Protein AF-A0A9E1IHR2-F1 (afdb_monomer_lite)

Structure (mmCIF, N/CA/C/O backbone):
data_AF-A0A9E1IHR2-F1
#
_entry.id   AF-A0A9E1IHR2-F1
#
loop_
_atom_site.group_PDB
_atom_site.id
_atom_site.type_symbol
_atom_site.label_atom_id
_atom_site.label_alt_id
_atom_site.label_comp_id
_atom_site.label_asym_id
_atom_site.label_entity_id
_atom_site.label_seq_id
_atom_site.pdbx_PDB_ins_code
_atom_site.Cartn_x
_atom_site.Cartn_y
_atom_site.Cartn_z
_atom_site.occupancy
_atom_site.B_iso_or_equiv
_atom_site.auth_seq_id
_atom_site.auth_comp_id
_atom_site.auth_asym_id
_atom_site.auth_atom_id
_atom_site.pdbx_PDB_model_num
ATOM 1 N N . MET A 1 1 ? 10.897 -5.821 -30.096 1.00 56.62 1 MET A N 1
ATOM 2 C CA . MET A 1 1 ? 10.760 -6.405 -28.738 1.00 56.62 1 MET A CA 1
ATOM 3 C C . MET A 1 1 ? 10.524 -5.242 -27.786 1.00 56.62 1 MET A C 1
ATOM 5 O O . MET A 1 1 ? 11.128 -4.207 -28.016 1.00 56.62 1 MET A O 1
ATOM 9 N N . ARG A 1 2 ? 9.630 -5.348 -26.795 1.00 75.25 2 ARG A N 1
ATOM 10 C CA . ARG A 1 2 ? 9.374 -4.238 -25.854 1.00 75.25 2 ARG A CA 1
ATOM 11 C C . ARG A 1 2 ? 10.631 -4.003 -25.014 1.00 75.25 2 ARG A C 1
ATOM 13 O O . ARG A 1 2 ? 10.973 -4.859 -24.197 1.00 75.25 2 ARG A O 1
ATOM 20 N N . ASP A 1 3 ? 11.324 -2.899 -25.262 1.00 86.69 3 ASP A N 1
ATOM 21 C CA . ASP A 1 3 ? 12.678 -2.713 -24.743 1.00 86.69 3 ASP A CA 1
ATOM 22 C C . ASP A 1 3 ? 12.684 -2.110 -23.333 1.00 86.69 3 ASP A C 1
ATOM 24 O O . ASP A 1 3 ? 13.428 -2.568 -22.473 1.00 86.69 3 ASP A O 1
ATOM 28 N N . LEU A 1 4 ? 11.788 -1.168 -23.026 1.00 92.88 4 LEU A N 1
ATOM 29 C CA . LEU A 1 4 ? 11.754 -0.544 -21.704 1.00 92.88 4 LEU A CA 1
ATOM 30 C C . LEU A 1 4 ? 11.190 -1.488 -20.631 1.00 92.88 4 LEU A C 1
ATOM 32 O O . LEU A 1 4 ? 10.058 -1.966 -20.725 1.00 92.88 4 LEU A O 1
ATOM 36 N N . GLN A 1 5 ? 11.968 -1.729 -19.581 1.00 93.25 5 GLN A N 1
ATOM 37 C CA . GLN A 1 5 ? 11.613 -2.510 -18.397 1.00 93.25 5 GLN A CA 1
ATOM 38 C C . GLN A 1 5 ? 11.637 -1.619 -17.153 1.00 93.25 5 GLN A C 1
ATOM 40 O O . GLN A 1 5 ? 12.309 -0.590 -17.136 1.00 93.25 5 GLN A O 1
ATOM 45 N N . ALA A 1 6 ? 10.953 -2.038 -16.089 1.00 93.88 6 ALA A N 1
ATOM 46 C CA . ALA A 1 6 ? 11.074 -1.384 -14.789 1.00 93.88 6 ALA A CA 1
ATOM 47 C C . ALA A 1 6 ? 11.212 -2.393 -13.648 1.00 93.88 6 ALA A C 1
ATOM 49 O O . ALA A 1 6 ? 10.526 -3.419 -13.609 1.00 93.88 6 ALA A O 1
ATOM 50 N N . THR A 1 7 ? 12.088 -2.078 -12.699 1.00 93.75 7 THR A N 1
ATOM 51 C CA . THR A 1 7 ? 12.403 -2.909 -11.534 1.00 93.75 7 THR A CA 1
ATOM 52 C C . THR A 1 7 ? 12.185 -2.115 -10.257 1.00 93.75 7 THR A C 1
ATOM 54 O O . THR A 1 7 ? 12.674 -0.994 -10.139 1.00 93.75 7 THR A O 1
ATOM 57 N N . TRP A 1 8 ? 11.482 -2.705 -9.290 1.00 94.69 8 TRP A N 1
ATOM 58 C CA . TRP A 1 8 ? 11.302 -2.100 -7.971 1.00 94.69 8 TRP A CA 1
ATOM 59 C C . TRP A 1 8 ? 12.558 -2.245 -7.125 1.00 94.69 8 TRP A C 1
ATOM 61 O O . TRP A 1 8 ? 13.159 -3.326 -7.069 1.00 94.69 8 TRP A O 1
ATOM 71 N N . THR A 1 9 ? 12.931 -1.174 -6.434 1.00 89.31 9 THR A N 1
ATOM 72 C CA . THR A 1 9 ? 14.117 -1.137 -5.587 1.00 89.31 9 THR A CA 1
ATOM 73 C C . THR A 1 9 ? 13.740 -0.906 -4.112 1.00 89.31 9 THR A C 1
ATOM 75 O O . THR A 1 9 ? 12.743 -0.243 -3.823 1.00 89.31 9 THR A O 1
ATOM 78 N N . PRO A 1 10 ? 14.496 -1.467 -3.143 1.00 82.81 10 PRO A N 1
ATOM 79 C CA . PRO A 1 10 ? 14.164 -1.359 -1.715 1.00 82.81 10 PRO A CA 1
ATOM 80 C C . PRO A 1 10 ? 14.120 0.073 -1.165 1.00 82.81 10 PRO A C 1
ATOM 82 O O . PRO A 1 10 ? 13.465 0.308 -0.156 1.00 82.81 10 PRO A O 1
ATOM 85 N N . ASP A 1 11 ? 14.793 1.015 -1.827 1.00 84.19 11 ASP A N 1
ATOM 86 C CA . ASP A 1 11 ? 14.801 2.452 -1.532 1.00 84.19 11 ASP A CA 1
ATOM 87 C C . ASP A 1 11 ? 13.512 3.177 -1.959 1.00 84.19 11 ASP A C 1
ATOM 89 O O . ASP A 1 11 ? 13.448 4.397 -1.877 1.00 84.19 11 ASP A O 1
ATOM 93 N N . GLY A 1 12 ? 12.473 2.455 -2.392 1.00 89.12 12 GLY A N 1
ATOM 94 C CA . GLY A 1 12 ? 11.183 3.061 -2.728 1.00 89.12 12 GLY A CA 1
ATOM 95 C C . GLY A 1 12 ? 11.132 3.669 -4.129 1.00 89.12 12 GLY A C 1
ATOM 96 O O . GLY A 1 12 ? 10.318 4.554 -4.378 1.00 89.12 12 GLY A O 1
ATOM 97 N N . ARG A 1 13 ? 12.000 3.218 -5.040 1.00 92.06 13 ARG A N 1
ATOM 98 C CA . ARG A 1 13 ? 12.134 3.768 -6.393 1.00 92.06 13 ARG A CA 1
ATOM 99 C C . ARG A 1 13 ? 11.845 2.708 -7.451 1.00 92.06 13 ARG A C 1
ATOM 101 O O . ARG A 1 13 ? 11.961 1.500 -7.225 1.00 92.06 13 ARG A O 1
ATOM 108 N N . LEU A 1 14 ? 11.480 3.173 -8.638 1.00 93.06 14 LEU A N 1
ATOM 109 C CA . LEU A 1 14 ? 11.439 2.358 -9.843 1.00 93.06 14 LEU A CA 1
ATOM 110 C C . LEU A 1 14 ? 12.639 2.690 -10.712 1.00 93.06 14 LEU A C 1
ATOM 112 O O . LEU A 1 14 ? 12.808 3.819 -11.167 1.00 93.06 14 LEU A O 1
ATOM 116 N N . PHE A 1 15 ? 13.454 1.673 -10.964 1.00 92.62 15 PHE A N 1
ATOM 117 C CA . PHE A 1 15 ? 14.548 1.767 -11.910 1.00 92.62 15 PHE A CA 1
ATOM 118 C C . PHE A 1 15 ? 14.042 1.357 -13.291 1.00 92.62 15 PHE A C 1
ATOM 120 O O . PHE A 1 15 ? 13.742 0.180 -13.509 1.00 92.62 15 PHE A O 1
ATOM 127 N N . PHE A 1 16 ? 13.928 2.315 -14.208 1.00 92.44 16 PHE A N 1
ATOM 128 C CA . PHE A 1 16 ? 13.548 2.089 -15.604 1.00 92.44 16 PHE A CA 1
ATOM 129 C C . PHE A 1 16 ? 14.800 1.846 -16.441 1.00 92.44 16 PHE A C 1
ATOM 131 O O . PHE A 1 16 ? 15.726 2.652 -16.408 1.00 92.44 16 PHE A O 1
ATOM 138 N N . TRP A 1 17 ? 14.860 0.742 -17.180 1.00 91.25 17 TRP A N 1
ATOM 139 C CA . TRP A 1 17 ? 16.065 0.324 -17.898 1.00 91.25 17 TRP A CA 1
ATOM 140 C C . TRP A 1 17 ? 15.736 -0.426 -19.186 1.00 91.25 17 TRP A C 1
ATOM 142 O O . TRP A 1 17 ? 14.644 -0.961 -19.350 1.00 91.25 17 TRP A O 1
ATOM 152 N N . SER A 1 18 ? 16.712 -0.495 -20.089 1.00 89.12 18 SER A N 1
ATOM 153 C CA . SER A 1 18 ? 16.613 -1.235 -21.348 1.00 89.12 18 SER A CA 1
ATOM 154 C C . SER A 1 18 ? 17.604 -2.415 -21.358 1.00 89.12 18 SER A C 1
ATOM 156 O O . SER A 1 18 ? 18.790 -2.224 -21.050 1.00 89.12 18 SER A O 1
ATOM 158 N N . PRO A 1 19 ? 17.171 -3.645 -21.702 1.00 84.00 19 PRO A N 1
ATOM 159 C CA . PRO A 1 19 ? 18.063 -4.769 -21.945 1.00 84.00 19 PRO A CA 1
ATOM 160 C C . PRO A 1 19 ? 18.990 -4.552 -23.143 1.00 84.00 19 PRO A C 1
ATOM 162 O O . PRO A 1 19 ? 20.124 -5.041 -23.087 1.00 84.00 19 PRO A O 1
ATOM 165 N N . SER A 1 20 ? 18.547 -3.850 -24.195 1.00 83.69 20 SER A N 1
ATOM 166 C CA . SER A 1 20 ? 19.377 -3.532 -25.370 1.00 83.69 20 SER A CA 1
ATOM 167 C C . SER A 1 20 ? 20.485 -2.526 -25.034 1.00 83.69 20 SER A C 1
ATOM 169 O O . SER A 1 20 ? 21.587 -2.609 -25.571 1.00 83.69 20 SER A O 1
ATOM 171 N N . GLY A 1 21 ? 20.225 -1.644 -24.065 1.00 80.12 21 GLY A N 1
ATOM 172 C CA . GLY A 1 21 ? 21.113 -0.564 -23.645 1.00 80.12 21 GLY A CA 1
ATOM 173 C C . GLY A 1 21 ? 20.748 0.796 -24.243 1.00 80.12 21 GLY A C 1
ATOM 174 O O . GLY A 1 21 ? 21.249 1.803 -23.734 1.00 80.12 21 GLY A O 1
ATOM 175 N N . ASN A 1 22 ? 19.854 0.858 -25.241 1.00 86.12 22 ASN A N 1
ATOM 176 C CA . ASN A 1 22 ? 19.369 2.124 -25.793 1.00 86.12 22 ASN A CA 1
ATOM 177 C C . ASN A 1 22 ? 18.213 2.697 -24.960 1.00 86.12 22 ASN A C 1
ATOM 179 O O . ASN A 1 22 ? 17.044 2.649 -25.330 1.00 86.12 22 ASN A O 1
ATOM 183 N N . LEU A 1 23 ? 18.553 3.212 -23.777 1.00 87.25 23 LEU A N 1
ATOM 184 C CA . LEU A 1 23 ? 17.565 3.709 -22.821 1.00 87.25 23 LEU A CA 1
ATOM 185 C C . LEU A 1 23 ? 16.753 4.899 -23.348 1.00 87.25 23 LEU A C 1
ATOM 187 O O . LEU A 1 23 ? 15.567 4.962 -23.055 1.00 87.25 23 LEU A O 1
ATOM 191 N N . SER A 1 24 ? 17.381 5.833 -24.074 1.00 86.38 24 SER A N 1
ATOM 192 C CA . SER A 1 24 ? 16.698 7.049 -24.544 1.00 86.38 24 SER A CA 1
ATOM 193 C C . SER A 1 24 ? 15.580 6.691 -25.512 1.00 86.38 24 SER A C 1
ATOM 195 O O . SER A 1 24 ? 14.429 6.993 -25.235 1.00 86.38 24 SER A O 1
ATOM 197 N N . GLU A 1 25 ? 15.910 5.940 -26.566 1.00 88.44 25 GLU A N 1
ATOM 198 C CA . GLU A 1 25 ? 14.945 5.477 -27.569 1.00 88.44 25 GLU A CA 1
ATOM 199 C C . GLU A 1 25 ? 13.825 4.652 -26.918 1.00 88.44 25 GLU A C 1
ATOM 201 O O . GLU A 1 25 ? 12.646 4.915 -27.129 1.00 88.44 25 GLU A O 1
ATOM 206 N N . ALA A 1 26 ? 14.173 3.724 -26.017 1.00 89.19 26 ALA A N 1
ATOM 207 C CA . ALA A 1 26 ? 13.178 2.921 -25.310 1.00 89.19 26 ALA A CA 1
ATOM 208 C C . ALA A 1 26 ? 12.208 3.771 -24.464 1.00 89.19 26 ALA A C 1
ATOM 210 O O . ALA A 1 26 ? 11.027 3.427 -24.350 1.00 89.19 26 ALA A O 1
ATOM 211 N N . VAL A 1 27 ? 12.695 4.854 -23.847 1.00 89.75 27 VAL A N 1
ATOM 212 C CA . VAL A 1 27 ? 11.869 5.803 -23.092 1.00 89.75 27 VAL A CA 1
ATOM 213 C C . VAL A 1 27 ? 11.007 6.643 -24.029 1.00 89.75 27 VAL A C 1
ATOM 215 O O . VAL A 1 27 ? 9.804 6.717 -23.792 1.00 89.75 27 VAL A O 1
ATOM 218 N N . ASP A 1 28 ? 11.584 7.212 -25.084 1.00 88.75 28 ASP A N 1
ATOM 219 C CA . ASP A 1 28 ? 10.880 8.044 -26.066 1.00 88.75 28 ASP A CA 1
ATOM 220 C C . ASP A 1 28 ? 9.716 7.284 -26.717 1.00 88.75 28 ASP A C 1
ATOM 222 O O . ASP A 1 28 ? 8.595 7.795 -26.782 1.00 88.75 28 ASP A O 1
ATOM 226 N N . ASP A 1 29 ? 9.952 6.026 -27.091 1.00 88.12 29 ASP A N 1
ATOM 227 C CA . ASP A 1 29 ? 8.965 5.177 -27.758 1.00 88.12 29 ASP A CA 1
ATOM 228 C C . ASP A 1 29 ? 7.859 4.678 -26.820 1.00 88.12 29 ASP A C 1
ATOM 230 O O . ASP A 1 29 ? 6.713 4.488 -27.233 1.00 88.12 29 ASP A O 1
ATOM 234 N N . THR A 1 30 ? 8.197 4.396 -25.556 1.00 89.06 30 THR A N 1
ATOM 235 C CA . THR A 1 30 ? 7.294 3.665 -24.647 1.00 89.06 30 THR A CA 1
ATOM 236 C C . THR A 1 30 ? 6.635 4.572 -23.611 1.00 89.06 30 THR A C 1
ATOM 238 O O . THR A 1 30 ? 5.452 4.410 -23.311 1.00 89.06 30 THR A O 1
ATOM 241 N N . LEU A 1 31 ? 7.402 5.482 -23.007 1.00 89.81 31 LEU A N 1
ATOM 242 C CA . LEU A 1 31 ? 6.999 6.320 -21.874 1.00 89.81 31 LEU A CA 1
ATOM 243 C C . LEU A 1 31 ? 7.691 7.697 -21.914 1.00 89.81 31 LEU A C 1
ATOM 245 O O . LEU A 1 31 ? 8.428 8.038 -20.984 1.00 89.81 31 LEU A O 1
ATOM 249 N N . PRO A 1 32 ? 7.406 8.543 -22.921 1.00 88.19 32 PRO A N 1
ATOM 250 C CA . PRO A 1 32 ? 8.079 9.836 -23.083 1.00 88.19 32 PRO A CA 1
ATOM 251 C C . PRO A 1 32 ? 7.853 10.786 -21.894 1.00 88.19 32 PRO A C 1
ATOM 253 O O . PRO A 1 32 ? 8.637 11.701 -21.655 1.00 88.19 32 PRO A O 1
ATOM 256 N N . ALA A 1 33 ? 6.814 10.549 -21.083 1.00 86.94 33 ALA A N 1
ATOM 257 C CA . ALA A 1 33 ? 6.571 11.281 -19.840 1.00 86.94 33 ALA A CA 1
ATOM 258 C C . ALA A 1 33 ? 7.711 11.156 -18.807 1.00 86.94 33 ALA A C 1
ATOM 260 O O . ALA A 1 33 ? 7.832 12.030 -17.948 1.00 86.94 33 ALA A O 1
ATOM 261 N N . LEU A 1 34 ? 8.563 10.126 -18.897 1.00 84.75 34 LEU A N 1
ATOM 262 C CA . LEU A 1 34 ? 9.760 9.985 -18.056 1.00 84.75 34 LEU A CA 1
ATOM 263 C C . LEU A 1 34 ? 10.841 11.030 -18.378 1.00 84.75 34 LEU A C 1
ATOM 265 O O . LEU A 1 34 ? 11.684 11.302 -17.527 1.00 84.75 34 LEU A O 1
ATOM 269 N N . ASN A 1 35 ? 10.803 11.651 -19.562 1.00 79.06 35 ASN A N 1
ATOM 270 C CA . ASN A 1 35 ? 11.769 12.678 -19.964 1.00 79.06 35 ASN A CA 1
ATOM 271 C C . ASN A 1 35 ? 11.474 14.069 -19.391 1.00 79.06 35 ASN A C 1
ATOM 273 O O . ASN A 1 35 ? 12.216 15.015 -19.661 1.00 79.06 35 ASN A O 1
ATOM 277 N N . ARG A 1 36 ? 10.396 14.235 -18.612 1.00 71.38 36 ARG A N 1
ATOM 278 C CA . ARG A 1 36 ? 10.125 15.505 -17.927 1.00 71.38 36 ARG A CA 1
ATOM 279 C C . ARG A 1 36 ? 11.338 15.884 -17.067 1.00 71.38 36 ARG A C 1
ATOM 281 O O . ARG A 1 36 ? 11.927 15.037 -16.396 1.00 71.38 36 ARG A O 1
ATOM 288 N N . SER A 1 37 ? 11.724 17.157 -17.115 1.00 53.56 37 SER A N 1
ATOM 289 C CA . SER A 1 37 ? 13.026 17.675 -16.663 1.00 53.56 37 SER A CA 1
ATOM 290 C C . SER A 1 37 ? 13.377 17.389 -15.194 1.00 53.56 37 SER A C 1
ATOM 292 O O . SER A 1 37 ? 14.559 17.295 -14.874 1.00 53.56 37 SER A O 1
ATOM 294 N N . SER A 1 38 ? 12.392 17.175 -14.314 1.00 56.34 38 SER A N 1
ATOM 295 C CA . SER A 1 38 ? 12.608 16.765 -12.916 1.00 56.34 38 SER A CA 1
ATOM 296 C C . SER A 1 38 ? 12.978 15.281 -12.739 1.00 56.34 38 SER A C 1
ATOM 298 O O . SER A 1 38 ? 13.630 14.930 -11.759 1.00 56.34 38 SER A O 1
ATOM 300 N N . ILE A 1 39 ? 12.613 14.415 -13.691 1.00 61.66 39 ILE A N 1
ATOM 301 C CA . ILE A 1 39 ? 12.805 12.954 -13.641 1.00 61.66 39 ILE A CA 1
ATOM 302 C C . ILE A 1 39 ? 14.044 12.535 -14.451 1.00 61.66 39 ILE A C 1
ATOM 304 O O . ILE A 1 39 ? 14.831 11.691 -14.017 1.00 61.66 39 ILE A O 1
ATOM 308 N N . ALA A 1 40 ? 14.261 13.171 -15.606 1.00 52.53 40 ALA A N 1
ATOM 309 C CA . ALA A 1 40 ? 15.334 12.842 -16.547 1.00 52.53 40 ALA A CA 1
ATOM 310 C C . ALA A 1 40 ? 16.753 13.174 -16.041 1.00 52.53 40 ALA A C 1
ATOM 312 O O . ALA A 1 40 ? 17.723 12.539 -16.459 1.00 52.53 40 ALA A O 1
ATOM 313 N N . ALA A 1 41 ? 16.894 14.139 -15.122 1.00 51.28 41 ALA A N 1
ATOM 314 C CA . ALA A 1 41 ? 18.193 14.609 -14.627 1.00 51.28 41 ALA A CA 1
ATOM 315 C C . ALA A 1 41 ? 18.977 13.565 -13.795 1.00 51.28 41 ALA A C 1
ATOM 317 O O . ALA A 1 41 ? 20.166 13.751 -13.548 1.00 51.28 41 ALA A O 1
ATOM 318 N N . ASN A 1 42 ? 18.349 12.448 -13.405 1.00 57.16 42 ASN A N 1
ATOM 319 C CA . ASN A 1 42 ? 18.908 11.438 -12.497 1.00 57.16 42 ASN A CA 1
ATOM 320 C C . ASN A 1 42 ? 19.120 10.064 -13.165 1.00 57.16 42 ASN A C 1
ATOM 322 O O . ASN A 1 42 ? 18.717 9.023 -12.634 1.00 57.16 42 ASN A O 1
ATOM 326 N N . SER A 1 43 ? 19.752 10.023 -14.345 1.00 61.19 43 SER A N 1
ATOM 327 C CA . SER A 1 43 ? 20.146 8.738 -14.941 1.00 61.19 43 SER A CA 1
ATOM 328 C C . SER A 1 43 ? 21.308 8.117 -14.155 1.00 61.19 43 SER A C 1
ATOM 330 O O . SER A 1 43 ? 22.423 8.642 -14.169 1.00 61.19 43 SER A O 1
ATOM 332 N N . ASN A 1 44 ? 21.065 6.979 -13.507 1.00 67.00 44 ASN A N 1
ATOM 333 C CA . ASN A 1 44 ? 22.054 6.251 -12.718 1.00 67.00 44 ASN A CA 1
ATOM 334 C C . ASN A 1 44 ? 22.404 4.919 -13.392 1.00 67.00 44 ASN A C 1
ATOM 336 O O . ASN A 1 44 ? 21.581 4.266 -14.038 1.00 67.00 44 ASN A O 1
ATOM 340 N N . LYS A 1 45 ? 23.651 4.470 -13.236 1.00 60.56 45 LYS A N 1
ATOM 341 C CA . LYS A 1 45 ? 24.045 3.110 -13.629 1.00 60.56 45 LYS A CA 1
ATOM 342 C C . LYS A 1 45 ? 23.839 2.180 -12.434 1.00 60.56 45 LYS A C 1
ATOM 344 O O . LYS A 1 45 ? 24.461 2.386 -11.393 1.00 60.56 45 LYS A O 1
ATOM 349 N N . ARG A 1 46 ? 23.008 1.144 -12.585 1.00 70.31 46 ARG A N 1
ATOM 350 C CA . ARG A 1 46 ? 22.804 0.104 -11.563 1.00 70.31 46 ARG A CA 1
ATOM 351 C C . ARG A 1 46 ? 23.123 -1.284 -12.134 1.00 70.31 46 ARG A C 1
ATOM 353 O O . ARG A 1 46 ? 22.852 -1.592 -13.293 1.00 70.31 46 ARG A O 1
ATOM 360 N N . SER A 1 47 ? 23.713 -2.142 -11.304 1.00 67.81 47 SER A N 1
ATOM 361 C CA . SER A 1 47 ? 24.012 -3.539 -11.648 1.00 67.81 47 SER A CA 1
ATOM 362 C C . SER A 1 47 ? 22.807 -4.412 -11.330 1.00 67.81 47 SER A C 1
ATOM 364 O O . SER A 1 47 ? 22.518 -4.618 -10.153 1.00 67.81 47 SER A O 1
ATOM 366 N N . LEU A 1 48 ? 22.117 -4.929 -12.346 1.00 71.81 48 LEU A N 1
ATOM 367 C CA . LEU A 1 48 ? 20.911 -5.739 -12.165 1.00 71.81 48 LEU A CA 1
ATOM 368 C C . LEU A 1 48 ? 21.166 -7.218 -12.453 1.00 71.81 48 LEU A C 1
ATOM 370 O O . LEU A 1 48 ? 22.019 -7.594 -13.263 1.00 71.81 48 LEU A O 1
ATOM 374 N N . ALA A 1 49 ? 20.361 -8.069 -11.825 1.00 67.00 49 ALA A N 1
ATOM 375 C CA . ALA A 1 49 ? 20.196 -9.450 -12.252 1.00 67.00 49 ALA A CA 1
ATOM 376 C C . ALA A 1 49 ? 19.196 -9.515 -13.415 1.00 67.00 49 ALA A C 1
ATOM 378 O O . ALA A 1 49 ? 17.989 -9.450 -13.216 1.00 67.00 49 ALA A O 1
ATOM 379 N N . VAL A 1 50 ? 19.690 -9.644 -14.638 1.00 66.38 50 VAL A N 1
ATOM 380 C CA . VAL A 1 50 ? 18.871 -9.695 -15.848 1.00 66.38 50 VAL A CA 1
ATOM 381 C C . VAL A 1 50 ? 18.687 -11.144 -16.285 1.00 66.38 50 VAL A C 1
ATOM 383 O O . VAL A 1 50 ? 19.635 -11.927 -16.310 1.00 66.38 50 VAL A O 1
ATOM 386 N N . ILE A 1 51 ? 17.467 -11.513 -16.665 1.00 63.31 51 ILE A N 1
ATOM 387 C CA . ILE A 1 51 ? 17.240 -12.791 -17.341 1.00 63.31 51 ILE A CA 1
ATOM 388 C C . ILE A 1 51 ? 17.651 -12.644 -18.805 1.00 63.31 51 ILE A C 1
ATOM 390 O O . ILE A 1 51 ? 17.096 -11.821 -19.529 1.00 63.31 51 ILE A O 1
ATOM 394 N N . THR A 1 52 ? 18.619 -13.446 -19.239 1.00 59.41 52 THR A N 1
ATOM 395 C CA . THR A 1 52 ? 19.048 -13.553 -20.637 1.00 59.41 52 THR A CA 1
ATOM 396 C C . THR A 1 52 ? 18.728 -14.961 -21.133 1.00 59.41 52 THR A C 1
ATOM 398 O O . THR A 1 52 ? 19.446 -15.913 -20.812 1.00 59.41 52 THR A O 1
ATOM 401 N N . GLY A 1 53 ? 17.631 -15.115 -21.879 1.00 60.25 53 GLY A N 1
ATOM 402 C CA . GLY A 1 53 ? 17.125 -16.433 -22.276 1.00 60.25 53 GLY A CA 1
ATOM 403 C C . GLY A 1 53 ? 16.627 -17.229 -21.064 1.00 60.25 53 GLY A C 1
ATOM 404 O O . GLY A 1 53 ? 15.839 -16.717 -20.278 1.00 60.25 53 GLY A O 1
ATOM 405 N N . ALA A 1 54 ? 17.104 -18.465 -20.888 1.00 58.53 54 ALA A N 1
ATOM 406 C CA . ALA A 1 54 ? 16.740 -19.321 -19.750 1.00 58.53 54 ALA A CA 1
ATOM 407 C C . ALA A 1 54 ? 17.616 -19.114 -18.494 1.00 58.53 54 ALA A C 1
ATOM 409 O O . ALA A 1 54 ? 17.400 -19.772 -17.478 1.00 58.53 54 ALA A O 1
ATOM 410 N N . GLN A 1 55 ? 18.624 -18.234 -18.544 1.00 66.12 55 GLN A N 1
ATOM 411 C CA . GLN A 1 55 ? 19.579 -18.039 -17.449 1.00 66.12 55 GLN A CA 1
ATOM 412 C C . GLN A 1 55 ? 19.446 -16.654 -16.814 1.00 66.12 55 GLN A C 1
ATOM 414 O O . GLN A 1 55 ? 19.322 -15.643 -17.506 1.00 66.12 55 GLN A O 1
ATOM 419 N N . ILE A 1 56 ? 19.550 -16.600 -15.486 1.00 71.94 56 ILE A N 1
ATOM 420 C CA . ILE A 1 56 ? 19.679 -15.347 -14.739 1.00 71.94 56 ILE A CA 1
ATOM 421 C C . ILE A 1 56 ? 21.161 -14.955 -14.736 1.00 71.94 56 ILE A C 1
ATOM 423 O O . ILE A 1 56 ? 21.995 -15.678 -14.190 1.00 71.94 56 ILE A O 1
ATOM 427 N N . ARG A 1 57 ? 21.505 -13.817 -15.344 1.00 75.06 57 ARG A N 1
ATOM 428 C CA . ARG A 1 57 ? 22.876 -13.290 -15.414 1.00 75.06 57 ARG A CA 1
ATOM 429 C C . ARG A 1 57 ? 22.951 -11.885 -14.833 1.00 75.06 57 ARG A C 1
ATOM 431 O O . ARG A 1 57 ? 21.999 -11.118 -14.876 1.00 75.06 57 ARG A O 1
ATOM 438 N N . ARG A 1 58 ? 24.109 -11.507 -14.296 1.00 77.81 58 ARG A N 1
ATOM 439 C CA . ARG A 1 58 ? 24.350 -10.111 -13.909 1.00 77.81 58 ARG A CA 1
ATOM 440 C C . ARG A 1 58 ? 24.672 -9.295 -15.151 1.00 77.81 58 ARG A C 1
ATOM 442 O O . ARG A 1 58 ? 25.553 -9.678 -15.917 1.00 77.81 58 ARG A O 1
ATOM 449 N N . LYS A 1 59 ? 24.000 -8.160 -15.319 1.00 80.19 59 LYS A N 1
ATOM 450 C CA . LYS A 1 59 ? 24.300 -7.190 -16.372 1.00 80.19 59 LYS A CA 1
ATOM 451 C C . LYS A 1 59 ? 24.313 -5.788 -15.771 1.00 80.19 59 LYS A C 1
ATOM 453 O O . LYS A 1 59 ? 23.453 -5.434 -14.968 1.00 80.19 59 LYS A O 1
ATOM 458 N N . GLN A 1 60 ? 25.314 -4.994 -16.139 1.00 80.75 60 GLN A N 1
ATOM 459 C CA . GLN A 1 60 ? 25.279 -3.560 -15.865 1.00 80.75 60 GLN A CA 1
ATOM 460 C C . GLN A 1 60 ? 24.259 -2.923 -16.801 1.00 80.75 60 GLN A C 1
ATOM 462 O O . GLN A 1 60 ? 24.382 -3.057 -18.020 1.00 80.75 60 GLN A O 1
ATOM 467 N N . CYS A 1 61 ? 23.273 -2.236 -16.237 1.00 82.50 61 CYS A N 1
ATOM 468 C CA . CYS A 1 61 ? 22.235 -1.556 -16.995 1.00 82.50 61 CYS A CA 1
ATOM 469 C C . CYS A 1 61 ? 22.267 -0.065 -16.652 1.00 82.50 61 CYS A C 1
ATOM 471 O O . CYS A 1 61 ? 22.337 0.328 -15.484 1.00 82.50 61 CYS A O 1
ATOM 473 N N . LYS A 1 62 ? 22.233 0.783 -17.680 1.00 83.62 62 LYS A N 1
ATOM 474 C CA . LYS A 1 62 ? 21.929 2.203 -17.496 1.00 83.62 62 LYS A CA 1
ATOM 475 C C . LYS A 1 62 ? 20.412 2.336 -17.357 1.00 83.62 62 LYS A C 1
ATOM 477 O O . LYS A 1 62 ? 19.682 1.666 -18.089 1.00 83.62 62 LYS A O 1
ATOM 482 N N . GLY A 1 63 ? 19.958 3.175 -16.435 1.00 87.19 63 GLY A N 1
ATOM 483 C CA . GLY A 1 63 ? 18.535 3.399 -16.214 1.00 87.19 63 GLY A CA 1
ATOM 484 C C . GLY A 1 63 ? 18.236 4.730 -15.537 1.00 87.19 63 GLY A C 1
ATOM 485 O O . GLY A 1 63 ? 19.145 5.480 -15.178 1.00 87.19 63 GLY A O 1
ATOM 486 N N . LEU A 1 64 ? 16.949 5.017 -15.388 1.00 89.06 64 LEU A N 1
ATOM 487 C CA . LEU A 1 64 ? 16.424 6.169 -14.659 1.00 89.06 64 LEU A CA 1
ATOM 488 C C . LEU A 1 64 ? 15.897 5.688 -13.307 1.00 89.06 64 LEU A C 1
ATOM 490 O O . LEU A 1 64 ? 15.056 4.791 -13.267 1.00 89.06 64 LEU A O 1
ATOM 494 N N . ASP A 1 65 ? 16.394 6.268 -12.213 1.00 88.06 65 ASP A N 1
ATOM 495 C CA . ASP A 1 65 ? 15.878 6.015 -10.864 1.00 88.06 65 ASP A CA 1
ATOM 496 C C . ASP A 1 65 ? 14.772 7.023 -10.545 1.00 88.06 65 ASP A C 1
ATOM 498 O O . ASP A 1 65 ? 15.047 8.165 -10.166 1.00 88.06 65 ASP A O 1
ATOM 502 N N . VAL A 1 66 ? 13.519 6.597 -10.646 1.00 90.25 66 VAL A N 1
ATOM 503 C CA . VAL A 1 66 ? 12.356 7.469 -10.449 1.00 90.25 66 VAL A CA 1
ATOM 504 C C . VAL A 1 66 ? 11.736 7.185 -9.088 1.00 90.25 66 VAL A C 1
ATOM 506 O O . VAL A 1 66 ? 11.490 6.025 -8.753 1.00 90.25 66 VAL A O 1
ATOM 509 N N . ASP A 1 67 ? 11.523 8.229 -8.287 1.00 90.25 67 ASP A N 1
ATOM 510 C CA . ASP A 1 67 ? 10.820 8.094 -7.010 1.00 90.25 67 ASP A CA 1
ATOM 511 C C . ASP A 1 67 ? 9.388 7.596 -7.238 1.00 90.25 67 ASP A C 1
ATOM 513 O O . ASP A 1 67 ? 8.771 7.900 -8.262 1.00 90.25 67 ASP A O 1
ATOM 517 N N . VAL A 1 68 ? 8.845 6.815 -6.303 1.00 92.38 68 VAL A N 1
ATOM 518 C CA . VAL A 1 68 ? 7.471 6.308 -6.417 1.00 92.38 68 VAL A CA 1
ATOM 519 C C . VAL A 1 68 ? 6.448 7.440 -6.587 1.00 92.38 68 VAL A C 1
ATOM 521 O O . VAL A 1 68 ? 5.482 7.262 -7.331 1.00 92.38 68 VAL A O 1
ATOM 524 N N . THR A 1 69 ? 6.696 8.608 -5.986 1.00 90.25 69 THR A N 1
ATOM 525 C CA . THR A 1 69 ? 5.843 9.803 -6.077 1.00 90.25 69 THR A CA 1
ATOM 526 C C . THR A 1 69 ? 5.682 10.269 -7.525 1.00 90.25 69 THR A C 1
ATOM 528 O O . THR A 1 69 ? 4.570 10.554 -7.967 1.00 90.25 69 THR A O 1
ATOM 531 N N . ASP A 1 70 ? 6.773 10.263 -8.293 1.00 90.75 70 ASP A N 1
ATOM 532 C CA . ASP A 1 70 ? 6.778 10.652 -9.707 1.00 90.75 70 ASP A CA 1
ATOM 533 C C . ASP A 1 70 ? 6.358 9.498 -10.630 1.00 90.75 70 ASP A C 1
ATOM 535 O O . ASP A 1 70 ? 5.732 9.701 -11.675 1.00 90.75 70 ASP A O 1
ATOM 539 N N . ALA A 1 71 ? 6.697 8.261 -10.259 1.00 93.31 71 ALA A N 1
ATOM 540 C CA . ALA A 1 71 ? 6.447 7.092 -11.090 1.00 93.31 71 ALA A CA 1
ATOM 541 C C . ALA A 1 71 ? 4.964 6.694 -11.127 1.00 93.31 71 ALA A C 1
ATOM 543 O O . ALA A 1 71 ? 4.484 6.251 -12.174 1.00 93.31 71 ALA A O 1
ATOM 544 N N . VAL A 1 72 ? 4.228 6.834 -10.016 1.00 95.25 72 VAL A N 1
ATOM 545 C CA . VAL A 1 72 ? 2.818 6.411 -9.920 1.00 95.25 72 VAL A CA 1
ATOM 546 C C . VAL A 1 72 ? 1.927 7.116 -10.954 1.00 95.25 72 VAL A C 1
ATOM 548 O O . VAL A 1 72 ? 1.255 6.396 -11.699 1.00 95.25 72 VAL A O 1
ATOM 551 N N . PRO A 1 73 ? 1.939 8.459 -11.097 1.00 93.69 73 PRO A N 1
ATOM 552 C CA . PRO A 1 73 ? 1.148 9.142 -12.124 1.00 93.69 73 PRO A CA 1
ATOM 553 C C . PRO A 1 73 ? 1.480 8.684 -13.551 1.00 93.69 73 PRO A C 1
ATOM 555 O O . PRO A 1 73 ? 0.578 8.463 -14.360 1.00 93.69 73 PRO A O 1
ATOM 558 N N . ILE A 1 74 ? 2.768 8.484 -13.858 1.00 94.62 74 ILE A N 1
ATOM 559 C CA . ILE A 1 74 ? 3.231 8.053 -15.188 1.00 94.62 74 ILE A CA 1
ATOM 560 C C . ILE A 1 7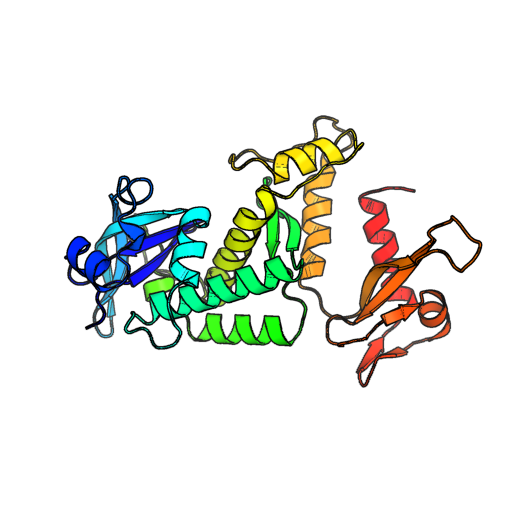4 ? 2.755 6.631 -15.498 1.00 94.62 74 ILE A C 1
ATOM 562 O O . ILE A 1 74 ? 2.230 6.366 -16.579 1.00 94.62 74 ILE A O 1
ATOM 566 N N . LEU A 1 75 ? 2.909 5.709 -14.548 1.00 96.44 75 LEU A N 1
ATOM 567 C CA . LEU A 1 75 ? 2.496 4.316 -14.705 1.00 96.44 75 LEU A CA 1
ATOM 568 C C . LEU A 1 75 ? 0.976 4.162 -14.788 1.00 96.44 75 LEU A C 1
ATOM 570 O O . LEU A 1 75 ? 0.475 3.353 -15.577 1.00 96.44 75 LEU A O 1
ATOM 574 N N . ALA A 1 76 ? 0.232 4.921 -13.985 1.00 96.56 76 ALA A N 1
ATOM 575 C CA . ALA A 1 76 ? -1.224 4.893 -13.991 1.00 96.56 76 ALA A CA 1
ATOM 576 C C . ALA A 1 76 ? -1.809 5.402 -15.317 1.00 96.56 76 ALA A C 1
ATOM 578 O O . ALA A 1 76 ? -2.844 4.898 -15.756 1.00 96.56 76 ALA A O 1
ATOM 579 N N . ALA A 1 77 ? -1.116 6.325 -15.990 1.00 96.19 77 ALA A N 1
ATOM 580 C CA . ALA A 1 77 ? -1.521 6.855 -17.289 1.00 96.19 77 ALA A CA 1
ATOM 581 C C . ALA A 1 77 ? -1.384 5.848 -18.448 1.00 96.19 77 ALA A C 1
ATOM 583 O O . ALA A 1 77 ? -1.956 6.076 -19.511 1.00 96.19 77 ALA A O 1
ATOM 584 N N . ILE A 1 78 ? -0.669 4.726 -18.273 1.00 95.75 78 ILE A N 1
ATOM 585 C CA . ILE A 1 78 ? -0.503 3.709 -19.325 1.00 95.75 78 ILE A CA 1
ATOM 586 C C . ILE A 1 78 ? -1.862 3.055 -19.648 1.00 95.75 78 ILE A C 1
ATOM 588 O O . ILE A 1 78 ? -2.458 2.424 -18.767 1.00 95.75 78 ILE A O 1
ATOM 592 N N . PRO A 1 79 ? -2.362 3.118 -20.896 1.00 94.75 79 PRO A N 1
ATOM 593 C CA . PRO A 1 79 ? -3.612 2.457 -21.278 1.00 94.75 79 PRO A CA 1
ATOM 594 C C . PRO A 1 79 ? -3.535 0.924 -21.184 1.00 94.75 79 PRO A C 1
ATOM 596 O O . PRO A 1 79 ? -2.487 0.326 -21.416 1.00 94.75 79 PRO A O 1
ATOM 599 N N . GLN A 1 80 ? -4.660 0.251 -20.915 1.00 88.06 80 GLN A N 1
ATOM 600 C CA . GLN A 1 80 ? -4.715 -1.219 -20.793 1.00 88.06 80 GLN A CA 1
ATOM 601 C C . GLN A 1 80 ? -4.234 -1.957 -22.063 1.00 88.06 80 GLN A C 1
ATOM 603 O O . GLN A 1 80 ? -3.638 -3.031 -21.968 1.00 88.06 80 GLN A O 1
ATOM 608 N N . GLY A 1 81 ? -4.457 -1.366 -23.242 1.00 89.75 81 GLY A N 1
ATOM 609 C CA . GLY A 1 81 ? -4.030 -1.897 -24.542 1.00 89.75 81 GLY A CA 1
ATOM 610 C C . GLY A 1 81 ? -2.625 -1.480 -24.991 1.00 89.75 81 GLY A C 1
ATOM 611 O O . GLY A 1 81 ? -2.208 -1.871 -26.077 1.00 89.75 81 GLY A O 1
ATOM 612 N N . ALA A 1 82 ? -1.886 -0.701 -24.193 1.00 92.50 82 ALA A N 1
ATOM 613 C CA . ALA A 1 82 ? -0.600 -0.154 -24.613 1.00 92.50 82 ALA A CA 1
ATOM 614 C C . ALA A 1 82 ? 0.444 -1.246 -24.903 1.00 92.50 82 ALA A C 1
ATOM 616 O O . ALA A 1 82 ? 0.547 -2.266 -24.201 1.00 92.50 82 ALA A O 1
ATOM 617 N N . PHE A 1 83 ? 1.261 -1.004 -25.929 1.00 92.12 83 PHE A N 1
ATOM 618 C CA . PHE A 1 83 ? 2.337 -1.900 -26.339 1.00 92.12 83 PHE A CA 1
ATOM 619 C C . PHE A 1 83 ? 3.591 -1.707 -25.467 1.00 92.12 83 PHE A C 1
ATOM 621 O O . PHE A 1 83 ? 4.626 -1.234 -25.915 1.00 92.12 83 PHE A O 1
ATOM 628 N N . VAL A 1 84 ? 3.491 -2.088 -24.192 1.00 94.75 84 VAL A N 1
ATOM 629 C CA . VAL A 1 84 ? 4.562 -1.968 -23.183 1.00 94.75 84 VAL A CA 1
ATOM 630 C C . VAL A 1 84 ? 5.027 -3.338 -22.688 1.00 94.75 84 VAL A C 1
ATOM 632 O O . VAL A 1 84 ? 4.287 -4.318 -22.798 1.00 94.75 84 VAL A O 1
ATOM 635 N N . SER A 1 85 ? 6.237 -3.430 -22.125 1.00 94.19 85 SER A N 1
ATOM 636 C CA . SER A 1 85 ? 6.751 -4.659 -21.491 1.00 94.19 85 SER A CA 1
ATOM 637 C C . SER A 1 85 ? 5.831 -5.195 -20.392 1.00 94.19 85 SER A C 1
ATOM 639 O O . SER A 1 85 ? 5.048 -4.459 -19.793 1.00 94.19 85 SER A O 1
ATOM 641 N N . ASP A 1 86 ? 5.937 -6.493 -20.100 1.00 93.75 86 ASP A N 1
ATOM 642 C CA . ASP A 1 86 ? 5.121 -7.113 -19.050 1.00 93.75 86 ASP A CA 1
ATOM 643 C C . ASP A 1 86 ? 5.449 -6.541 -17.665 1.00 93.75 86 ASP A C 1
ATOM 645 O O . ASP A 1 86 ? 4.558 -6.421 -16.824 1.00 93.75 86 ASP A O 1
ATOM 649 N N . SER A 1 87 ? 6.700 -6.108 -17.446 1.00 94.50 87 SER A N 1
ATOM 650 C CA . SER A 1 87 ? 7.085 -5.411 -16.216 1.00 94.50 87 SER A CA 1
ATOM 651 C C . SER A 1 87 ? 6.336 -4.083 -16.083 1.00 94.50 87 SER A C 1
ATOM 653 O O . SER A 1 87 ? 5.667 -3.871 -15.073 1.00 94.50 87 SER A O 1
ATOM 655 N N . LEU A 1 88 ? 6.354 -3.232 -17.117 1.00 96.00 88 LEU A N 1
ATOM 656 C CA . LEU A 1 88 ? 5.613 -1.965 -17.134 1.00 96.00 88 LEU A CA 1
ATOM 657 C C . LEU A 1 88 ? 4.105 -2.166 -16.998 1.00 96.00 88 LEU A C 1
ATOM 659 O O . LEU A 1 88 ? 3.450 -1.427 -16.266 1.00 96.00 88 LEU A O 1
ATOM 663 N N . ARG A 1 89 ? 3.551 -3.189 -17.653 1.00 96.50 89 ARG A N 1
ATOM 664 C CA . ARG A 1 89 ? 2.128 -3.524 -17.547 1.00 96.50 89 ARG A CA 1
ATOM 665 C C . ARG A 1 89 ? 1.741 -3.891 -16.113 1.00 96.50 89 ARG A C 1
ATOM 667 O O . ARG A 1 89 ? 0.744 -3.378 -15.610 1.00 96.50 89 ARG A O 1
ATOM 674 N N . CYS A 1 90 ? 2.534 -4.727 -15.440 1.00 97.00 90 CYS A N 1
ATOM 675 C CA . CYS A 1 90 ? 2.288 -5.088 -14.042 1.00 97.00 90 CYS A CA 1
ATOM 676 C C . CYS A 1 90 ? 2.383 -3.870 -13.114 1.00 97.00 90 CYS A C 1
ATOM 678 O O . CYS A 1 90 ? 1.513 -3.685 -12.264 1.00 97.00 90 CYS A O 1
ATOM 680 N N . TRP A 1 91 ? 3.395 -3.016 -13.298 1.00 97.75 91 TRP A N 1
ATOM 681 C CA . TRP A 1 91 ? 3.551 -1.801 -12.496 1.00 97.75 91 TRP A CA 1
ATOM 682 C C . TRP A 1 91 ? 2.442 -0.776 -12.739 1.00 97.75 91 TRP A C 1
ATOM 684 O O . TRP A 1 91 ? 1.970 -0.174 -11.781 1.00 97.75 91 TRP A O 1
ATOM 694 N N . SER A 1 92 ? 1.955 -0.638 -13.975 1.00 98.00 92 SER A N 1
ATOM 695 C CA . SER A 1 92 ? 0.769 0.173 -14.286 1.00 98.00 92 SER A CA 1
ATOM 696 C C . SER A 1 92 ? -0.461 -0.295 -13.516 1.00 98.00 92 SER A C 1
ATOM 698 O O . SER A 1 92 ? -1.155 0.509 -12.896 1.00 98.00 92 SER A O 1
ATOM 700 N N . LEU A 1 93 ? -0.727 -1.604 -13.517 1.00 98.06 93 LEU A N 1
ATOM 701 C CA . LEU A 1 93 ? -1.883 -2.164 -12.820 1.00 98.06 93 LEU A CA 1
ATOM 702 C C . LEU A 1 93 ? -1.756 -2.048 -11.296 1.00 98.06 93 LEU A C 1
ATOM 704 O O . LEU A 1 93 ? -2.750 -1.770 -10.629 1.00 98.06 93 LEU A O 1
ATOM 708 N N . LEU A 1 94 ? -0.549 -2.208 -10.745 1.00 98.12 94 LEU A N 1
ATOM 709 C CA . LEU A 1 94 ? -0.293 -1.961 -9.323 1.00 98.12 94 LEU A CA 1
ATOM 710 C C . LEU A 1 94 ? -0.450 -0.478 -8.959 1.00 98.12 94 LEU A C 1
ATOM 712 O O . LEU A 1 94 ? -1.017 -0.183 -7.911 1.00 98.12 94 LEU A O 1
ATOM 716 N N . ALA A 1 95 ? -0.002 0.448 -9.813 1.00 98.12 95 ALA A N 1
ATOM 717 C CA . ALA A 1 95 ? -0.180 1.885 -9.602 1.00 98.12 95 ALA A CA 1
ATOM 718 C C . ALA A 1 95 ? -1.669 2.264 -9.594 1.00 98.12 95 ALA A C 1
ATOM 720 O O . ALA A 1 95 ? -2.122 2.955 -8.686 1.00 98.12 95 ALA A O 1
ATOM 721 N N . LYS A 1 96 ? -2.452 1.737 -10.545 1.00 98.19 96 LYS A N 1
ATOM 722 C CA . LYS A 1 96 ? -3.914 1.918 -10.589 1.00 98.19 96 LYS A CA 1
ATOM 723 C C . LYS A 1 96 ? -4.607 1.343 -9.358 1.00 98.19 96 LYS A C 1
ATOM 725 O O . LYS A 1 96 ? -5.440 2.023 -8.777 1.00 98.19 96 LYS A O 1
ATOM 730 N N . LEU A 1 97 ? -4.218 0.144 -8.913 1.00 97.81 97 LEU A N 1
ATOM 731 C CA . LEU A 1 97 ? -4.729 -0.425 -7.662 1.00 97.81 97 LEU A CA 1
ATOM 732 C C . LEU A 1 97 ? -4.406 0.478 -6.460 1.00 97.81 97 LEU A C 1
ATOM 734 O O . LEU A 1 97 ? -5.263 0.676 -5.608 1.00 97.81 97 LEU A O 1
ATOM 738 N N . GLY A 1 98 ? -3.202 1.052 -6.401 1.00 97.00 98 GLY A N 1
ATOM 739 C CA . GLY A 1 98 ? -2.829 2.027 -5.372 1.00 97.00 98 GLY A CA 1
ATOM 740 C C . GLY A 1 98 ? -3.717 3.273 -5.386 1.00 97.00 98 GLY A C 1
ATOM 741 O O . GLY A 1 98 ? -4.215 3.671 -4.337 1.00 97.00 98 GLY A O 1
ATOM 742 N N . LEU A 1 99 ? -3.978 3.843 -6.566 1.00 96.94 99 LEU A N 1
ATOM 743 C CA . LEU A 1 99 ? -4.874 4.994 -6.718 1.00 96.94 99 LEU A CA 1
ATOM 744 C C . LEU A 1 99 ? -6.318 4.666 -6.329 1.00 96.94 99 LEU A C 1
ATOM 746 O O . LEU A 1 99 ? -6.954 5.452 -5.635 1.00 96.94 99 LEU A O 1
ATOM 750 N N . GLU A 1 100 ? -6.833 3.503 -6.730 1.00 96.94 100 GLU A N 1
ATOM 751 C CA . GLU A 1 100 ? -8.175 3.055 -6.344 1.00 96.94 100 GLU A CA 1
ATOM 752 C C . GLU A 1 100 ? -8.293 2.877 -4.826 1.00 96.94 100 GLU A C 1
ATOM 754 O O . GLU A 1 100 ? -9.271 3.325 -4.227 1.00 96.94 100 GLU A O 1
ATOM 759 N N . LEU A 1 101 ? -7.292 2.264 -4.186 1.00 95.44 101 LEU A N 1
ATOM 760 C CA . LEU A 1 101 ? -7.242 2.136 -2.731 1.00 95.44 101 LEU A CA 1
ATOM 761 C C . LEU A 1 101 ? -7.208 3.516 -2.060 1.00 95.44 101 LEU A C 1
ATOM 763 O O . LEU A 1 101 ? -7.993 3.756 -1.145 1.00 95.44 101 LEU A O 1
ATOM 767 N N . ALA A 1 102 ? -6.370 4.436 -2.539 1.00 94.88 102 ALA A N 1
ATOM 768 C CA . ALA A 1 102 ? -6.290 5.790 -1.996 1.00 94.88 102 ALA A CA 1
ATOM 769 C C . ALA A 1 102 ? -7.611 6.562 -2.138 1.00 94.88 102 ALA A C 1
ATOM 771 O O . ALA A 1 102 ? -8.108 7.121 -1.162 1.00 94.88 102 ALA A O 1
ATOM 772 N N . ALA A 1 103 ? -8.241 6.513 -3.314 1.00 94.25 103 ALA A N 1
ATOM 773 C CA . ALA A 1 103 ? -9.535 7.150 -3.563 1.00 94.25 103 ALA A CA 1
ATOM 774 C C . ALA A 1 103 ? -10.648 6.595 -2.656 1.00 94.25 103 ALA A C 1
ATOM 776 O O . ALA A 1 103 ? -11.561 7.317 -2.270 1.00 94.25 103 ALA A O 1
ATOM 777 N N . ASN A 1 104 ? -10.549 5.319 -2.273 1.00 91.88 104 ASN A N 1
ATOM 778 C CA . ASN A 1 104 ? -11.459 4.664 -1.332 1.00 91.88 104 ASN A CA 1
ATOM 779 C C . ASN A 1 104 ? -11.034 4.814 0.142 1.00 91.88 104 ASN A C 1
ATOM 781 O O . ASN A 1 104 ? -11.525 4.072 0.997 1.00 91.88 104 ASN A O 1
ATOM 785 N N . GLN A 1 105 ? -10.098 5.715 0.447 1.00 91.44 105 GLN A N 1
ATOM 786 C CA . GLN A 1 105 ? -9.589 5.963 1.797 1.00 91.44 105 GLN A CA 1
ATOM 787 C C . GLN A 1 105 ? -8.969 4.719 2.472 1.00 91.44 105 GLN A C 1
ATOM 789 O O . GLN A 1 105 ? -9.023 4.534 3.686 1.00 91.44 105 GLN A O 1
ATOM 794 N N . ARG A 1 106 ? -8.364 3.830 1.677 1.00 91.19 106 ARG A N 1
ATOM 795 C CA . ARG A 1 106 ? -7.839 2.525 2.110 1.00 91.19 106 ARG A CA 1
ATOM 796 C C . ARG A 1 106 ? -6.365 2.601 2.489 1.00 91.19 106 ARG A C 1
ATOM 798 O O . ARG A 1 106 ? -5.531 1.877 1.936 1.00 91.19 106 ARG A O 1
ATOM 805 N N . ALA A 1 107 ? -6.058 3.417 3.485 1.00 92.25 107 ALA A N 1
ATOM 806 C CA . ALA A 1 107 ? -4.729 3.510 4.070 1.00 92.25 107 ALA A CA 1
ATOM 807 C C . ALA A 1 107 ? -4.785 3.403 5.592 1.00 92.25 107 ALA A C 1
ATOM 809 O O . ALA A 1 107 ? -5.783 3.747 6.221 1.00 92.25 107 ALA A O 1
ATOM 810 N N . VAL A 1 108 ? -3.702 2.909 6.186 1.00 91.38 108 VAL A N 1
ATOM 811 C CA . VAL A 1 108 ? -3.544 2.834 7.640 1.00 91.38 108 VAL A CA 1
ATOM 812 C C . VAL A 1 108 ? -2.213 3.471 8.042 1.00 91.38 108 VAL A C 1
ATOM 814 O O . VAL A 1 108 ? -1.188 3.140 7.435 1.00 91.38 108 VAL A O 1
ATOM 817 N N . PRO A 1 109 ? -2.190 4.370 9.040 1.00 93.06 109 PRO A N 1
ATOM 818 C CA . PRO A 1 109 ? -0.940 4.892 9.567 1.00 93.06 109 PRO A CA 1
ATOM 819 C C . PRO A 1 109 ? -0.233 3.813 10.395 1.00 93.06 109 PRO A C 1
ATOM 821 O O . PRO A 1 109 ? -0.858 2.995 11.077 1.00 93.06 109 PRO A O 1
ATOM 824 N N . THR A 1 110 ? 1.090 3.787 10.332 1.00 93.88 110 THR A N 1
ATOM 825 C CA . THR A 1 110 ? 1.919 2.794 11.014 1.00 93.88 110 THR A CA 1
ATOM 826 C C . THR A 1 110 ? 3.307 3.344 11.324 1.00 93.88 110 THR A C 1
ATOM 828 O O . THR A 1 110 ? 3.680 4.438 10.899 1.00 93.88 110 THR A O 1
ATOM 831 N N . VAL A 1 111 ? 4.095 2.534 12.026 1.00 94.12 111 VAL A N 1
ATOM 832 C CA . VAL A 1 111 ? 5.542 2.686 12.110 1.00 94.12 111 VAL A CA 1
ATOM 833 C C . VAL A 1 111 ? 6.197 1.471 11.458 1.00 94.12 111 VAL A C 1
ATOM 835 O O . VAL A 1 111 ? 5.959 0.330 11.859 1.00 94.12 111 VAL A O 1
ATOM 838 N N . ASN A 1 112 ? 7.026 1.706 10.444 1.00 89.44 112 ASN A N 1
ATOM 839 C CA . ASN A 1 112 ? 7.772 0.677 9.732 1.00 89.44 112 ASN A CA 1
ATOM 840 C C . ASN A 1 112 ? 9.272 0.961 9.821 1.00 89.44 112 ASN A C 1
ATOM 842 O O . ASN A 1 112 ? 9.716 2.026 9.405 1.00 89.44 112 ASN A O 1
ATOM 846 N N . ASP A 1 113 ? 10.044 0.012 10.356 1.00 88.88 113 ASP A N 1
ATOM 847 C CA . ASP A 1 113 ? 11.492 0.164 10.575 1.00 88.88 113 ASP A CA 1
ATOM 848 C C . ASP A 1 113 ? 11.841 1.457 11.339 1.00 88.88 113 ASP A C 1
ATOM 850 O O . ASP A 1 113 ? 12.776 2.179 11.007 1.00 88.88 113 ASP A O 1
ATOM 854 N N . GLY A 1 114 ? 11.025 1.769 12.352 1.00 90.44 114 GLY A N 1
ATOM 855 C CA . GLY A 1 114 ? 11.156 2.971 13.176 1.00 90.44 114 GLY A CA 1
ATOM 856 C C . GLY A 1 114 ? 10.590 4.245 12.551 1.00 90.44 114 GLY A C 1
ATOM 857 O O . GLY A 1 114 ? 10.533 5.249 13.241 1.00 90.44 114 GLY A O 1
ATOM 858 N N . LYS A 1 115 ? 10.129 4.235 11.297 1.00 93.06 115 LYS A N 1
ATOM 859 C CA . LYS A 1 115 ? 9.677 5.437 10.574 1.00 93.06 115 LYS A CA 1
ATOM 860 C C . LYS A 1 115 ? 8.162 5.491 10.463 1.00 93.06 115 LYS A C 1
ATOM 862 O O . LYS A 1 115 ? 7.528 4.465 10.207 1.00 93.06 115 LYS A O 1
ATOM 867 N N . ALA A 1 116 ? 7.583 6.677 10.618 1.00 94.75 116 ALA A N 1
ATOM 868 C CA . ALA A 1 116 ? 6.163 6.879 10.366 1.00 94.75 116 ALA A CA 1
ATOM 869 C C . ALA A 1 116 ? 5.859 6.702 8.869 1.00 94.75 116 ALA A C 1
ATOM 871 O O . ALA A 1 116 ? 6.537 7.263 8.002 1.00 94.75 116 ALA A O 1
ATOM 872 N N . ALA A 1 117 ? 4.850 5.894 8.561 1.00 94.06 117 ALA A N 1
ATOM 873 C CA . ALA A 1 117 ? 4.454 5.612 7.187 1.00 94.06 117 ALA A CA 1
ATOM 874 C C . ALA A 1 117 ? 2.962 5.303 7.090 1.00 94.06 117 ALA A C 1
ATOM 876 O O . ALA A 1 117 ? 2.351 4.820 8.046 1.00 94.06 117 ALA A O 1
ATOM 877 N N . TRP A 1 118 ? 2.399 5.499 5.905 1.00 94.50 118 TRP A N 1
ATOM 878 C CA . TRP A 1 118 ? 1.114 4.924 5.531 1.00 94.50 118 TRP A CA 1
ATOM 879 C C . TRP A 1 118 ? 1.322 3.579 4.834 1.00 94.50 118 TRP A C 1
ATOM 881 O O . TRP A 1 118 ? 2.293 3.370 4.107 1.00 94.50 118 TRP A O 1
ATOM 891 N N . LYS A 1 119 ? 0.402 2.641 5.062 1.00 94.12 119 LYS A N 1
ATOM 892 C CA . LYS A 1 119 ? 0.362 1.341 4.378 1.00 94.12 119 LYS A CA 1
ATOM 893 C C . LYS A 1 119 ? -0.974 1.118 3.698 1.00 94.12 119 LYS A C 1
ATOM 895 O O . LYS A 1 119 ? -2.007 1.606 4.157 1.00 94.12 119 LYS A O 1
ATOM 900 N N . ALA A 1 120 ? -0.959 0.319 2.637 1.00 93.69 120 ALA A N 1
ATOM 901 C CA . ALA A 1 120 ? -2.157 -0.028 1.892 1.00 93.69 120 ALA A CA 1
ATOM 902 C C . ALA A 1 120 ? -3.066 -0.965 2.707 1.00 93.69 120 ALA A C 1
ATOM 904 O O . ALA A 1 120 ? -2.658 -2.068 3.105 1.00 93.69 120 ALA A O 1
ATOM 905 N N . LEU A 1 121 ? -4.329 -0.577 2.899 1.00 90.25 121 LEU A N 1
ATOM 906 C CA . LEU A 1 121 ? -5.336 -1.378 3.600 1.00 90.25 121 LEU A CA 1
ATOM 907 C C . LEU A 1 121 ? -6.054 -2.342 2.637 1.00 90.25 121 LEU A C 1
ATOM 909 O O . LEU A 1 121 ? -7.152 -2.069 2.141 1.00 90.25 121 LEU A O 1
ATOM 913 N N . VAL A 1 122 ? -5.450 -3.510 2.412 1.00 89.25 122 VAL A N 1
ATOM 914 C CA . VAL A 1 122 ? -5.912 -4.529 1.447 1.00 89.25 122 VAL A CA 1
ATOM 915 C C . VAL A 1 122 ? -6.701 -5.640 2.156 1.00 89.25 122 VAL A C 1
ATOM 917 O O . VAL A 1 122 ? -6.302 -6.801 2.163 1.00 89.25 122 VAL A O 1
ATOM 920 N N . THR A 1 123 ? -7.805 -5.271 2.811 1.00 81.88 123 THR A N 1
ATOM 921 C CA . THR A 1 123 ? -8.644 -6.221 3.574 1.00 81.88 123 THR A CA 1
ATOM 922 C C . THR A 1 123 ? -9.824 -6.771 2.802 1.00 81.88 123 THR A C 1
ATOM 924 O O . THR A 1 123 ? -10.273 -7.870 3.109 1.00 81.88 123 THR A O 1
ATOM 927 N N . ARG A 1 124 ? -10.330 -6.029 1.808 1.00 82.38 124 ARG A N 1
ATOM 928 C CA . ARG A 1 124 ? -11.457 -6.499 1.006 1.00 82.38 124 ARG A CA 1
ATOM 929 C C . ARG A 1 124 ? -11.004 -7.716 0.191 1.00 82.38 124 ARG A C 1
ATOM 931 O O . ARG A 1 124 ? -9.938 -7.648 -0.437 1.00 82.38 124 ARG A O 1
ATOM 938 N N . PRO A 1 125 ? -11.803 -8.793 0.114 1.00 82.06 125 PRO A N 1
ATOM 939 C CA . PRO A 1 125 ? -11.447 -9.997 -0.634 1.00 82.06 125 PRO A CA 1
ATOM 940 C C . PRO A 1 125 ? -11.088 -9.714 -2.095 1.00 82.06 125 PRO A C 1
ATOM 942 O O . PRO A 1 125 ? -10.138 -10.289 -2.627 1.00 82.06 125 PRO A O 1
ATOM 945 N N . GLN A 1 126 ? -11.802 -8.784 -2.735 1.00 86.75 126 GLN A N 1
ATOM 946 C CA . GLN A 1 126 ? -11.540 -8.379 -4.116 1.00 86.75 126 GLN A CA 1
ATOM 947 C C . GLN A 1 126 ? -10.164 -7.719 -4.297 1.00 86.75 126 GLN A C 1
ATOM 949 O O . GLN A 1 126 ? -9.445 -8.048 -5.244 1.00 86.75 126 GLN A O 1
ATOM 954 N N . ASP A 1 127 ? -9.756 -6.851 -3.367 1.00 91.06 127 ASP A N 1
ATOM 955 C CA . ASP A 1 127 ? -8.475 -6.143 -3.430 1.00 91.06 127 ASP A CA 1
ATOM 956 C C . ASP A 1 127 ? -7.327 -7.124 -3.177 1.00 91.06 127 ASP A C 1
ATOM 958 O O . ASP A 1 127 ? -6.322 -7.123 -3.893 1.00 91.06 127 ASP A O 1
ATOM 962 N N . LEU A 1 128 ? -7.514 -8.037 -2.217 1.00 89.62 128 LEU A N 1
ATOM 963 C CA . LEU A 1 128 ? -6.564 -9.108 -1.934 1.00 89.62 128 LEU A CA 1
ATOM 964 C C . LEU A 1 128 ? -6.407 -10.046 -3.137 1.00 89.62 128 LEU A C 1
ATOM 966 O O . LEU A 1 128 ? -5.283 -10.381 -3.515 1.00 89.62 128 LEU A O 1
ATOM 970 N N . LYS A 1 129 ? -7.512 -10.435 -3.786 1.00 92.44 129 LYS A N 1
ATOM 971 C CA . LYS A 1 129 ? -7.496 -11.251 -5.009 1.00 92.44 129 LYS A CA 1
ATOM 972 C C . LYS A 1 129 ? -6.733 -10.550 -6.133 1.00 92.44 129 LYS A C 1
ATOM 974 O O . LYS A 1 129 ? -5.879 -11.178 -6.760 1.00 92.44 129 LYS A O 1
ATOM 979 N N . ARG A 1 130 ? -6.983 -9.258 -6.367 1.00 95.44 130 ARG A N 1
ATOM 980 C CA . ARG A 1 130 ? -6.273 -8.461 -7.385 1.00 95.44 130 ARG A CA 1
ATOM 981 C C . ARG A 1 130 ? -4.779 -8.357 -7.089 1.00 95.44 130 ARG A C 1
ATOM 983 O O . ARG A 1 130 ? -3.976 -8.617 -7.983 1.00 95.44 130 ARG A O 1
ATOM 990 N N . LEU A 1 131 ? -4.395 -8.069 -5.843 1.00 95.94 131 LEU A N 1
ATOM 991 C CA . LEU A 1 131 ? -2.989 -8.054 -5.428 1.00 95.94 131 LEU A CA 1
ATOM 992 C C . LEU A 1 131 ? -2.319 -9.417 -5.651 1.00 95.94 131 LEU A C 1
ATOM 994 O O . LEU A 1 131 ? -1.199 -9.472 -6.153 1.00 95.94 131 LEU A O 1
ATOM 998 N N . ASN A 1 132 ? -3.002 -10.518 -5.323 1.00 95.69 132 ASN A N 1
ATOM 999 C CA . ASN A 1 132 ? -2.478 -11.870 -5.525 1.00 95.69 132 ASN A CA 1
ATOM 1000 C C . ASN A 1 132 ? -2.244 -12.172 -7.010 1.00 95.69 132 ASN A C 1
ATOM 1002 O O . ASN A 1 132 ? -1.182 -12.679 -7.363 1.00 95.69 132 ASN A O 1
ATOM 1006 N N . LEU A 1 133 ? -3.201 -11.828 -7.878 1.00 97.50 133 LEU A N 1
ATOM 1007 C CA . LEU A 1 133 ? -3.069 -12.010 -9.326 1.00 97.50 133 LEU A CA 1
ATOM 1008 C C . LEU A 1 133 ? -1.893 -11.204 -9.889 1.00 97.50 133 LEU A C 1
ATOM 1010 O O . LEU A 1 133 ? -1.073 -11.750 -10.627 1.00 97.50 133 LEU A O 1
ATOM 1014 N N . LEU A 1 134 ? -1.764 -9.935 -9.494 1.00 97.25 134 LEU A N 1
ATOM 1015 C CA . LEU A 1 134 ? -0.659 -9.072 -9.923 1.00 97.25 134 LEU A CA 1
ATOM 1016 C C . LEU A 1 134 ? 0.694 -9.564 -9.403 1.00 97.25 134 LEU A C 1
ATOM 1018 O O . LEU A 1 134 ? 1.673 -9.566 -10.145 1.00 97.25 134 LEU A O 1
ATOM 1022 N N . ALA A 1 135 ? 0.756 -10.033 -8.156 1.00 96.94 135 ALA A N 1
ATOM 1023 C CA . ALA A 1 135 ? 1.963 -10.626 -7.593 1.00 96.94 135 ALA A CA 1
ATOM 1024 C C . ALA A 1 135 ? 2.375 -11.906 -8.337 1.00 96.94 135 ALA A C 1
ATOM 1026 O O . ALA A 1 135 ? 3.563 -12.118 -8.566 1.00 96.94 135 ALA A O 1
ATOM 1027 N N . THR A 1 136 ? 1.430 -12.754 -8.741 1.00 97.19 136 THR A N 1
ATOM 1028 C CA . THR A 1 136 ? 1.732 -13.950 -9.543 1.00 97.19 136 THR A CA 1
ATOM 1029 C C . THR A 1 136 ? 2.208 -13.589 -10.951 1.00 97.19 136 THR A C 1
ATOM 1031 O O . THR A 1 136 ? 3.129 -14.222 -11.460 1.00 97.19 136 THR A O 1
ATOM 1034 N N . ALA A 1 137 ? 1.632 -12.549 -11.559 1.00 96.50 137 ALA A N 1
ATOM 1035 C CA . ALA A 1 137 ? 2.010 -12.080 -12.892 1.00 96.50 137 ALA A CA 1
ATOM 1036 C C . ALA A 1 137 ? 3.352 -11.322 -12.932 1.00 96.50 137 ALA A C 1
ATOM 1038 O O . ALA A 1 137 ? 3.911 -11.131 -14.010 1.00 96.50 137 ALA A O 1
ATOM 1039 N N . LEU A 1 138 ? 3.873 -10.882 -11.780 1.00 95.31 138 LEU A N 1
ATOM 1040 C CA . LEU A 1 138 ? 5.043 -10.009 -11.704 1.00 95.31 138 LEU A CA 1
ATOM 1041 C C . LEU A 1 138 ? 6.311 -10.714 -12.239 1.00 95.31 138 LEU A C 1
ATOM 1043 O O . LEU A 1 138 ? 6.820 -11.643 -11.593 1.00 95.31 138 LEU A O 1
ATOM 1047 N N . PRO A 1 139 ? 6.881 -10.266 -13.377 1.00 92.75 139 PRO A N 1
ATOM 1048 C CA . PRO A 1 139 ? 7.992 -10.966 -14.003 1.00 92.75 139 PRO A CA 1
ATOM 1049 C C . PRO A 1 139 ? 9.270 -10.865 -13.154 1.00 92.75 139 PRO A C 1
ATOM 1051 O O . PRO A 1 139 ? 9.426 -9.948 -12.343 1.00 92.75 139 PRO A O 1
ATOM 1054 N N . PRO A 1 140 ? 10.244 -11.775 -13.325 1.00 89.94 140 PRO A N 1
ATOM 1055 C CA . PRO A 1 140 ? 11.505 -11.700 -12.588 1.00 89.94 140 PRO A CA 1
ATOM 1056 C C . PRO A 1 140 ? 12.283 -10.396 -12.815 1.00 89.94 140 PRO A C 1
ATOM 1058 O O . PRO A 1 140 ? 12.915 -9.909 -11.879 1.00 89.94 140 PRO A O 1
ATOM 1061 N N . SER A 1 141 ? 12.195 -9.796 -14.012 1.00 88.69 141 SER A N 1
ATOM 1062 C CA . SER A 1 141 ? 12.807 -8.492 -14.316 1.00 88.69 141 SER A CA 1
ATOM 1063 C C . SER A 1 141 ? 12.304 -7.394 -13.378 1.00 88.69 141 SER A C 1
ATOM 1065 O O . SER A 1 141 ? 13.097 -6.586 -12.905 1.00 88.69 141 SER A O 1
ATOM 1067 N N . SER A 1 142 ? 11.025 -7.417 -12.998 1.00 92.94 142 SER A N 1
ATOM 1068 C CA . SER A 1 142 ? 10.444 -6.475 -12.035 1.00 92.94 142 SER A CA 1
ATOM 1069 C C . SER A 1 142 ? 11.059 -6.576 -10.635 1.00 92.94 142 SER A C 1
ATOM 1071 O O . SER A 1 142 ? 11.006 -5.618 -9.868 1.00 92.94 142 SER A O 1
ATOM 1073 N N . ARG A 1 143 ? 11.667 -7.714 -10.285 1.00 91.06 143 ARG A N 1
ATOM 1074 C CA . ARG A 1 143 ? 12.194 -8.013 -8.940 1.00 91.06 143 ARG A CA 1
ATOM 1075 C C . ARG A 1 143 ? 13.716 -8.131 -8.912 1.00 91.06 143 ARG A C 1
ATOM 1077 O O . ARG A 1 143 ? 14.280 -8.559 -7.908 1.00 91.06 143 ARG A O 1
ATOM 1084 N N . ALA A 1 144 ? 14.372 -7.775 -10.011 1.00 87.69 144 ALA A N 1
ATOM 1085 C CA . ALA A 1 144 ? 15.812 -7.826 -10.221 1.00 87.69 144 ALA A CA 1
ATOM 1086 C C . ALA A 1 144 ? 16.579 -6.765 -9.411 1.00 87.69 144 ALA A C 1
ATOM 1088 O O . ALA A 1 144 ? 17.289 -5.945 -9.987 1.00 87.69 144 ALA A O 1
ATOM 1089 N N . VAL A 1 145 ? 16.426 -6.753 -8.083 1.00 80.75 145 VAL A N 1
ATOM 1090 C CA . VAL A 1 145 ? 16.991 -5.714 -7.212 1.00 80.75 145 VAL A CA 1
ATOM 1091 C C . VAL A 1 145 ? 18.493 -5.538 -7.479 1.00 80.75 145 VAL A C 1
ATOM 1093 O O . VAL A 1 145 ? 19.234 -6.528 -7.460 1.00 80.75 145 VAL A O 1
ATOM 1096 N N . PRO A 1 146 ? 18.956 -4.295 -7.711 1.00 74.75 146 PRO A N 1
ATOM 1097 C CA . PRO A 1 146 ? 20.365 -4.032 -7.921 1.00 74.75 146 PRO A CA 1
ATOM 1098 C C . PRO A 1 146 ? 21.226 -4.553 -6.771 1.00 74.75 146 PRO A C 1
ATOM 1100 O O . PRO A 1 146 ? 20.957 -4.265 -5.606 1.00 74.75 146 PRO A O 1
ATOM 1103 N N . THR A 1 147 ? 22.289 -5.293 -7.080 1.00 71.88 147 THR A N 1
ATOM 1104 C CA . THR A 1 147 ? 23.202 -5.824 -6.059 1.00 71.88 147 THR A CA 1
ATOM 1105 C C . THR A 1 147 ? 24.657 -5.654 -6.465 1.00 71.88 147 THR A C 1
ATOM 1107 O O . THR A 1 147 ? 25.044 -5.936 -7.598 1.00 71.88 147 THR A O 1
ATOM 1110 N N . LYS A 1 148 ? 25.477 -5.206 -5.507 1.00 66.69 148 LYS A N 1
ATOM 1111 C CA . LYS A 1 148 ? 26.943 -5.165 -5.626 1.00 66.69 148 LYS A CA 1
ATOM 1112 C C . LYS A 1 148 ? 27.597 -6.483 -5.187 1.00 66.69 148 LYS A C 1
ATOM 1114 O O . LYS A 1 148 ? 28.788 -6.679 -5.417 1.00 66.69 148 LYS A O 1
ATOM 1119 N N . SER A 1 149 ? 26.838 -7.390 -4.562 1.00 67.38 149 SER A N 1
ATOM 1120 C CA . SER A 1 149 ? 27.361 -8.664 -4.063 1.00 67.38 149 SER A CA 1
ATOM 1121 C C . SER A 1 149 ? 27.637 -9.641 -5.207 1.00 67.38 149 SER A C 1
ATOM 1123 O O . SER A 1 149 ? 26.795 -9.854 -6.087 1.00 67.38 149 SER A O 1
ATOM 1125 N N . ARG A 1 150 ? 28.813 -10.280 -5.157 1.00 69.38 150 ARG A N 1
ATOM 1126 C CA . ARG A 1 150 ? 29.246 -11.327 -6.098 1.00 69.38 150 ARG A CA 1
ATOM 1127 C C . ARG A 1 150 ? 28.631 -12.710 -5.809 1.00 69.38 150 ARG A C 1
ATOM 1129 O O . ARG A 1 150 ? 28.881 -13.629 -6.578 1.00 69.38 150 ARG A O 1
ATOM 1136 N N . GLY A 1 151 ? 27.830 -12.857 -4.745 1.00 69.88 151 GLY A N 1
ATOM 1137 C CA . GLY A 1 151 ? 27.234 -14.134 -4.313 1.00 69.88 151 GLY A CA 1
ATOM 1138 C C . GLY A 1 151 ? 26.127 -14.683 -5.227 1.00 69.88 151 GLY A C 1
ATOM 1139 O O . GLY A 1 151 ? 25.975 -14.258 -6.372 1.00 69.88 151 GLY A O 1
ATOM 1140 N N . ALA A 1 152 ? 25.313 -15.622 -4.744 1.00 73.06 152 ALA A N 1
ATOM 1141 C CA . ALA A 1 152 ? 24.149 -16.096 -5.498 1.00 73.06 152 ALA A CA 1
ATOM 1142 C C . ALA A 1 152 ? 23.150 -14.951 -5.763 1.00 73.06 152 ALA A C 1
ATOM 1144 O O . ALA A 1 152 ? 23.007 -14.032 -4.955 1.00 73.06 152 ALA A O 1
ATOM 1145 N N . ILE A 1 153 ? 22.473 -14.981 -6.913 1.00 74.50 153 ILE A N 1
ATOM 1146 C CA . ILE A 1 153 ? 21.407 -14.021 -7.215 1.00 74.50 153 ILE A CA 1
ATOM 1147 C C . ILE A 1 153 ? 20.142 -14.470 -6.478 1.00 74.50 153 ILE A C 1
ATOM 1149 O O . ILE A 1 153 ? 19.595 -15.524 -6.789 1.00 74.50 153 ILE A O 1
ATOM 1153 N N . ALA A 1 154 ? 19.664 -13.657 -5.537 1.00 78.50 154 ALA A N 1
ATOM 1154 C CA . ALA A 1 154 ? 18.396 -13.874 -4.848 1.00 78.50 154 ALA A CA 1
ATOM 1155 C C . ALA A 1 154 ? 17.380 -12.806 -5.269 1.00 78.50 154 ALA A C 1
ATOM 1157 O O . ALA A 1 154 ? 17.627 -11.610 -5.113 1.00 78.50 154 ALA A O 1
ATOM 1158 N N . LEU A 1 155 ? 16.233 -13.238 -5.797 1.00 84.25 155 LEU A N 1
ATOM 1159 C CA . LEU A 1 155 ? 15.117 -12.351 -6.123 1.00 84.25 155 LEU A CA 1
ATOM 1160 C C . LEU A 1 155 ? 14.137 -12.311 -4.937 1.00 84.25 155 LEU A C 1
ATOM 1162 O O . LEU A 1 155 ? 13.691 -13.379 -4.507 1.00 84.25 155 LEU A O 1
ATOM 1166 N N . PRO A 1 156 ? 13.745 -11.128 -4.423 1.00 89.75 156 PRO A N 1
ATOM 1167 C CA . PRO A 1 156 ? 12.679 -11.022 -3.426 1.00 89.75 156 PRO A CA 1
ATOM 1168 C C . PRO A 1 156 ? 11.398 -11.667 -3.949 1.00 89.75 156 PRO A C 1
ATOM 1170 O O . PRO A 1 156 ? 11.133 -11.587 -5.145 1.00 89.75 156 PRO A O 1
ATOM 1173 N N . THR A 1 157 ? 10.582 -12.283 -3.088 1.00 93.00 157 THR A N 1
ATOM 1174 C CA . THR A 1 157 ? 9.321 -12.909 -3.526 1.00 93.00 157 THR A CA 1
ATOM 1175 C C . THR A 1 157 ? 8.411 -11.895 -4.217 1.00 93.00 157 THR A C 1
ATOM 1177 O O . THR A 1 157 ? 8.365 -10.725 -3.837 1.00 93.00 157 THR A O 1
ATOM 1180 N N . SER A 1 158 ? 7.662 -12.330 -5.232 1.00 95.19 158 SER A N 1
ATOM 1181 C CA . SER A 1 158 ? 6.819 -11.415 -6.003 1.00 95.19 158 SER A CA 1
ATOM 1182 C C . SER A 1 158 ? 5.731 -10.746 -5.186 1.00 95.19 158 SER A C 1
ATOM 1184 O O . SER A 1 158 ? 5.507 -9.546 -5.336 1.00 95.19 158 SER A O 1
ATOM 1186 N N . ARG A 1 159 ? 5.154 -11.478 -4.231 1.00 95.31 159 ARG A N 1
ATOM 1187 C CA . ARG A 1 159 ? 4.232 -10.924 -3.241 1.00 95.31 159 ARG A CA 1
ATOM 1188 C C . ARG A 1 159 ? 4.871 -9.808 -2.413 1.00 95.31 159 ARG A C 1
ATOM 1190 O O . ARG A 1 159 ? 4.257 -8.758 -2.262 1.00 95.31 159 ARG A O 1
ATOM 1197 N N . LYS A 1 160 ? 6.099 -10.003 -1.910 1.00 93.94 160 LYS A N 1
ATOM 1198 C CA . LYS A 1 160 ? 6.801 -8.983 -1.114 1.00 93.94 160 LYS A CA 1
ATOM 1199 C C . LYS A 1 160 ? 7.108 -7.743 -1.952 1.00 93.94 160 LYS A C 1
ATOM 1201 O O . LYS A 1 160 ? 6.906 -6.634 -1.469 1.00 93.94 160 LYS A O 1
ATOM 1206 N N . THR A 1 161 ? 7.555 -7.914 -3.197 1.00 95.88 161 THR A N 1
ATOM 1207 C CA . THR A 1 161 ? 7.841 -6.785 -4.096 1.00 95.88 161 THR A CA 1
ATOM 1208 C C . THR A 1 161 ? 6.572 -6.000 -4.434 1.00 95.88 161 THR A C 1
ATOM 1210 O O . THR A 1 161 ? 6.564 -4.782 -4.284 1.00 95.88 161 THR A O 1
ATOM 1213 N N . ALA A 1 162 ? 5.491 -6.681 -4.828 1.00 96.94 162 ALA A N 1
ATOM 1214 C CA . ALA A 1 162 ? 4.219 -6.034 -5.151 1.00 96.94 162 ALA A CA 1
ATOM 1215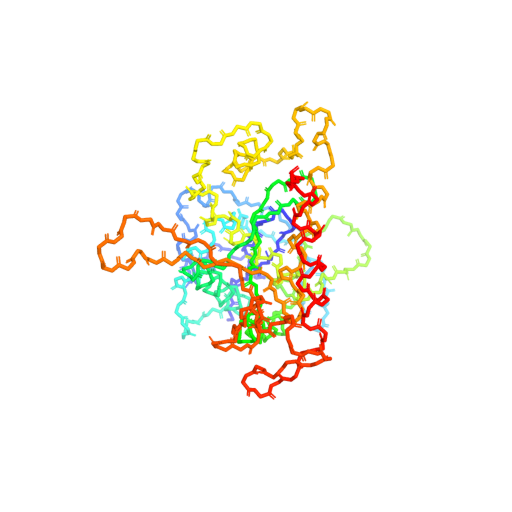 C C . ALA A 1 162 ? 3.634 -5.287 -3.941 1.00 96.94 162 ALA A C 1
ATOM 1217 O O . ALA A 1 162 ? 3.221 -4.138 -4.072 1.00 96.94 162 ALA A O 1
ATOM 1218 N N . ARG A 1 163 ? 3.657 -5.909 -2.752 1.00 95.31 163 ARG A N 1
ATOM 1219 C CA . ARG A 1 163 ? 3.205 -5.277 -1.505 1.00 95.31 163 ARG A CA 1
ATOM 1220 C C . ARG A 1 163 ? 4.048 -4.056 -1.145 1.00 95.31 163 ARG A C 1
ATOM 1222 O O . ARG A 1 163 ? 3.485 -3.019 -0.833 1.00 95.31 163 ARG A O 1
ATOM 1229 N N . SER A 1 164 ? 5.373 -4.165 -1.236 1.00 95.44 164 SER A N 1
ATOM 1230 C CA . SER A 1 164 ? 6.287 -3.060 -0.933 1.00 95.44 164 SER A CA 1
ATOM 1231 C C . SER A 1 164 ? 6.078 -1.858 -1.854 1.00 95.44 164 SER A C 1
ATOM 1233 O O . SER A 1 164 ? 6.074 -0.734 -1.361 1.00 95.44 164 SER A O 1
ATOM 1235 N N . PHE A 1 165 ? 5.876 -2.086 -3.156 1.00 97.38 165 PHE A N 1
ATOM 1236 C CA . PHE A 1 165 ? 5.512 -1.022 -4.092 1.00 97.38 165 PHE A CA 1
ATOM 1237 C C . PHE A 1 165 ? 4.172 -0.384 -3.713 1.00 97.38 165 PHE A C 1
ATOM 1239 O O . PHE A 1 165 ? 4.079 0.835 -3.629 1.00 97.38 165 PHE A O 1
ATOM 1246 N N . LEU A 1 166 ? 3.146 -1.201 -3.452 1.00 96.75 166 LEU A N 1
ATOM 1247 C CA . LEU A 1 166 ? 1.801 -0.715 -3.144 1.00 96.75 166 LEU A CA 1
ATOM 1248 C C . LEU A 1 166 ? 1.767 0.119 -1.855 1.00 96.75 166 LEU A C 1
ATOM 1250 O O . LEU A 1 166 ? 1.164 1.187 -1.840 1.00 96.75 166 LEU A O 1
ATOM 1254 N N . ASP A 1 167 ? 2.443 -0.341 -0.801 1.00 95.50 167 ASP A N 1
ATOM 1255 C CA . ASP A 1 167 ? 2.562 0.401 0.455 1.00 95.50 167 ASP A CA 1
ATOM 1256 C C . ASP A 1 167 ? 3.269 1.742 0.230 1.00 95.50 167 ASP A C 1
ATOM 1258 O O . ASP A 1 167 ? 2.796 2.761 0.717 1.00 95.50 167 ASP A O 1
ATOM 1262 N N . LYS A 1 168 ? 4.346 1.774 -0.567 1.00 95.44 168 LYS A N 1
ATOM 1263 C CA . LYS A 1 168 ? 5.059 3.019 -0.888 1.00 95.44 168 LYS A CA 1
ATOM 1264 C C . LYS A 1 168 ? 4.273 3.969 -1.792 1.00 95.44 168 LYS A C 1
ATOM 1266 O O . LYS A 1 168 ? 4.380 5.177 -1.618 1.00 95.44 168 LYS A O 1
ATOM 1271 N N . ALA A 1 169 ? 3.466 3.447 -2.712 1.00 95.62 169 ALA A N 1
ATOM 1272 C CA . ALA A 1 169 ? 2.558 4.259 -3.515 1.00 95.62 169 ALA A CA 1
ATOM 1273 C C . ALA A 1 169 ? 1.490 4.929 -2.636 1.00 95.62 169 ALA A C 1
ATOM 1275 O O . ALA A 1 169 ? 1.250 6.124 -2.774 1.00 95.62 169 ALA A O 1
ATOM 1276 N N . ILE A 1 170 ? 0.895 4.186 -1.696 1.00 95.62 170 ILE A N 1
ATOM 1277 C CA . ILE A 1 170 ? -0.046 4.746 -0.715 1.00 95.62 170 ILE A CA 1
ATOM 1278 C C . ILE A 1 170 ? 0.643 5.769 0.192 1.00 95.62 170 ILE A C 1
ATOM 1280 O O . ILE A 1 170 ? 0.111 6.854 0.395 1.00 95.62 170 ILE A O 1
ATOM 1284 N N . ASP A 1 171 ? 1.840 5.459 0.683 1.00 94.81 171 ASP A N 1
ATOM 1285 C CA . ASP A 1 171 ? 2.650 6.372 1.494 1.00 94.81 171 ASP A CA 1
ATOM 1286 C C . ASP A 1 171 ? 2.891 7.718 0.804 1.00 94.81 171 ASP A C 1
ATOM 1288 O O . ASP A 1 171 ? 2.659 8.766 1.403 1.00 94.81 171 ASP A O 1
ATOM 1292 N N . ALA A 1 172 ? 3.274 7.700 -0.473 1.00 92.06 172 ALA A N 1
ATOM 1293 C CA . ALA A 1 172 ? 3.493 8.918 -1.249 1.00 92.06 172 ALA A CA 1
ATOM 1294 C C . ALA A 1 172 ? 2.212 9.748 -1.447 1.00 92.06 172 ALA A C 1
ATOM 1296 O O . ALA A 1 172 ? 2.269 10.974 -1.384 1.00 92.06 172 ALA A O 1
ATOM 1297 N N . LEU A 1 173 ? 1.063 9.095 -1.654 1.00 92.38 173 LEU A N 1
ATOM 1298 C CA . LEU A 1 173 ? -0.220 9.778 -1.860 1.00 92.38 173 LEU A CA 1
ATOM 1299 C C . LEU A 1 173 ? -0.742 10.430 -0.569 1.00 92.38 173 LEU A C 1
ATOM 1301 O O . LEU A 1 173 ? -1.191 11.568 -0.604 1.00 92.38 173 LEU A O 1
ATOM 1305 N N . TYR A 1 174 ? -0.647 9.746 0.575 1.00 93.00 174 TYR A N 1
ATOM 1306 C CA . TYR A 1 174 ? -1.262 10.208 1.830 1.00 93.00 174 TYR A CA 1
ATOM 1307 C C . TYR A 1 174 ? -0.433 11.215 2.623 1.00 93.00 174 TYR A C 1
ATOM 1309 O O . TYR A 1 174 ? -0.986 11.933 3.457 1.00 93.00 174 TYR A O 1
ATOM 1317 N N . ARG A 1 175 ? 0.881 11.304 2.382 1.00 90.69 175 ARG A N 1
ATOM 1318 C CA . ARG A 1 175 ? 1.761 12.267 3.073 1.00 90.69 175 ARG A CA 1
ATOM 1319 C C . ARG A 1 175 ? 1.292 13.723 2.923 1.00 90.69 175 ARG A C 1
ATOM 1321 O O . ARG A 1 175 ? 1.554 14.534 3.811 1.00 90.69 175 ARG A O 1
ATOM 1328 N N . GLN A 1 176 ? 0.573 14.049 1.845 1.00 79.56 176 GLN A N 1
ATOM 1329 C CA . GLN A 1 176 ? 0.067 15.401 1.572 1.00 79.56 176 GLN A CA 1
ATOM 1330 C C . GLN A 1 176 ? -1.230 15.740 2.331 1.00 79.56 176 GLN A C 1
ATOM 1332 O O . GLN A 1 176 ? -1.475 16.913 2.605 1.00 79.56 176 GLN A O 1
ATOM 1337 N N . ASP A 1 177 ? -1.998 14.731 2.752 1.00 73.94 177 ASP A N 1
ATOM 1338 C CA . ASP A 1 177 ? -3.374 14.891 3.249 1.00 73.94 177 ASP A CA 1
ATOM 1339 C C . ASP A 1 177 ? -3.510 14.727 4.774 1.00 73.94 177 ASP A C 1
ATOM 1341 O O . ASP A 1 177 ? -4.610 14.598 5.316 1.00 73.94 177 ASP A O 1
ATOM 1345 N N . VAL A 1 178 ? -2.397 14.725 5.512 1.00 80.81 178 VAL A N 1
ATOM 1346 C CA . VAL A 1 178 ? -2.437 14.532 6.967 1.00 80.81 178 VAL A CA 1
ATOM 1347 C C . VAL A 1 178 ? -2.786 15.842 7.676 1.00 80.81 178 VAL A C 1
ATOM 1349 O O . VAL A 1 178 ? -1.969 16.765 7.761 1.00 80.81 178 VAL A O 1
ATOM 1352 N N . TYR A 1 179 ? -3.982 15.900 8.259 1.00 77.25 179 TYR A N 1
ATOM 1353 C CA . TYR A 1 179 ? -4.409 16.998 9.122 1.00 77.25 179 TYR A CA 1
ATOM 1354 C C . TYR A 1 179 ? -4.338 16.585 10.603 1.00 77.25 179 TYR A C 1
ATOM 1356 O O . TYR A 1 179 ? -5.149 15.772 11.046 1.00 77.25 179 TYR A O 1
ATOM 1364 N N . PRO A 1 180 ? -3.397 17.130 11.399 1.00 72.00 180 PRO A N 1
ATOM 1365 C CA . PRO A 1 180 ? -3.252 16.757 12.808 1.00 72.00 180 PRO A CA 1
ATOM 1366 C C . PRO A 1 180 ? -4.365 17.304 13.720 1.00 72.00 180 PRO A C 1
ATOM 1368 O O . PRO A 1 180 ? -4.450 16.891 14.876 1.00 72.00 180 PRO A O 1
ATOM 1371 N N . GLY A 1 181 ? -5.208 18.232 13.252 1.00 75.88 181 GLY A N 1
ATOM 1372 C CA . GLY A 1 181 ? -6.218 18.892 14.088 1.00 75.88 181 GLY A CA 1
ATOM 1373 C C . GLY A 1 181 ? -5.623 19.615 15.300 1.00 75.88 181 GLY A C 1
ATOM 1374 O O . GLY A 1 181 ? -4.482 20.068 15.273 1.00 75.88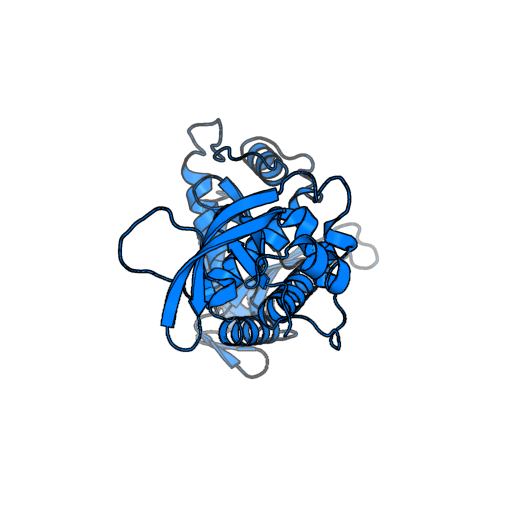 181 GLY A O 1
ATOM 1375 N N . THR A 1 182 ? -6.390 19.720 16.386 1.00 79.88 182 THR A N 1
ATOM 1376 C CA . THR A 1 182 ? -5.982 20.374 17.647 1.00 79.88 182 THR A CA 1
ATOM 1377 C C . THR A 1 182 ? -5.185 19.451 18.582 1.00 79.88 182 THR A C 1
ATOM 1379 O O . THR A 1 182 ? -5.189 19.645 19.801 1.00 79.88 182 THR A O 1
ATOM 1382 N N . THR A 1 183 ? -4.546 18.407 18.046 1.00 84.69 183 THR A N 1
ATOM 1383 C CA . THR A 1 183 ? -3.834 17.395 18.842 1.00 84.69 183 THR A CA 1
ATOM 1384 C C . THR A 1 183 ? -2.530 17.936 19.446 1.00 84.69 183 THR A C 1
ATOM 1386 O O . THR A 1 183 ? -2.009 18.976 19.043 1.00 84.69 183 THR A O 1
ATOM 1389 N N . ARG A 1 184 ? -2.012 17.251 20.475 1.00 88.69 184 ARG A N 1
ATOM 1390 C CA . ARG A 1 184 ? -0.760 17.591 21.177 1.00 88.69 184 ARG A CA 1
ATOM 1391 C C . ARG A 1 184 ? 0.028 16.325 21.526 1.00 88.69 184 ARG A C 1
ATOM 1393 O O . ARG A 1 184 ? -0.503 15.218 21.461 1.00 88.69 184 ARG A O 1
ATOM 1400 N N . GLY A 1 185 ? 1.281 16.504 21.944 1.00 91.56 185 GLY A N 1
ATOM 1401 C CA . GLY A 1 185 ? 2.154 15.411 22.379 1.00 91.56 185 GLY A CA 1
ATOM 1402 C C . GLY A 1 185 ? 2.500 14.453 21.241 1.00 91.56 185 GLY A C 1
ATOM 1403 O O . GLY A 1 185 ? 2.557 14.858 20.080 1.00 91.56 185 GLY A O 1
ATOM 1404 N N . TRP A 1 186 ? 2.685 13.171 21.568 1.00 92.31 186 TRP A N 1
ATOM 1405 C CA . TRP A 1 186 ? 3.136 12.168 20.598 1.00 92.31 186 TRP A CA 1
ATOM 1406 C C . TRP A 1 186 ? 2.205 12.033 19.384 1.00 92.31 186 TRP A C 1
ATOM 1408 O O . TRP A 1 186 ? 2.675 11.679 18.310 1.00 92.31 186 TRP A O 1
ATOM 1418 N N . VAL A 1 187 ? 0.904 12.324 19.526 1.00 92.44 187 VAL A N 1
ATOM 1419 C CA . VAL A 1 187 ? -0.067 12.256 18.420 1.00 92.44 187 VAL A CA 1
ATOM 1420 C C . VAL A 1 187 ? 0.254 13.302 17.355 1.00 92.44 187 VAL A C 1
ATOM 1422 O O . VAL A 1 187 ? 0.273 12.980 16.168 1.00 92.44 187 VAL A O 1
ATOM 1425 N N . LEU A 1 188 ? 0.563 14.533 17.780 1.00 92.06 188 LEU A N 1
ATOM 1426 C CA . LEU A 1 188 ? 0.998 15.598 16.879 1.00 92.06 188 LEU A CA 1
ATOM 1427 C C . LEU A 1 188 ? 2.356 15.252 16.259 1.00 92.06 188 LEU A C 1
ATOM 1429 O O . LEU A 1 188 ? 2.504 15.342 15.046 1.00 92.06 188 LEU A O 1
ATOM 1433 N N . GLU A 1 189 ? 3.311 14.776 17.065 1.00 93.31 189 GLU A N 1
ATOM 1434 C CA . GLU A 1 189 ? 4.635 14.351 16.581 1.00 93.31 189 GLU A CA 1
ATOM 1435 C C . GLU A 1 189 ? 4.527 13.226 15.535 1.00 93.31 189 GLU A C 1
ATOM 1437 O O . GLU A 1 189 ? 5.234 13.233 14.528 1.00 93.31 189 GLU A O 1
ATOM 1442 N N . PHE A 1 190 ? 3.611 12.272 15.735 1.00 93.38 190 PHE A N 1
ATOM 1443 C CA . PHE A 1 190 ? 3.361 11.185 14.791 1.00 93.38 190 PHE A CA 1
ATOM 1444 C C . PHE A 1 190 ? 2.712 11.692 13.505 1.00 93.38 190 PHE A C 1
ATOM 1446 O O . PHE A 1 190 ? 3.138 11.316 12.415 1.00 93.38 190 PHE A O 1
ATOM 1453 N N . ALA A 1 191 ? 1.714 12.570 13.614 1.00 92.75 191 ALA A N 1
ATOM 1454 C CA . ALA A 1 191 ? 1.073 13.182 12.457 1.00 92.75 191 ALA A CA 1
ATOM 1455 C C . ALA A 1 191 ? 2.055 14.043 11.644 1.00 92.75 191 ALA A C 1
ATOM 1457 O O . ALA A 1 191 ? 2.024 14.011 10.417 1.00 92.75 191 ALA A O 1
ATOM 1458 N N . GLU A 1 192 ? 2.966 14.766 12.298 1.00 91.25 192 GLU A N 1
ATOM 1459 C CA . GLU A 1 192 ? 4.058 15.482 11.633 1.00 91.25 192 GLU A CA 1
ATOM 1460 C C . GLU A 1 192 ? 5.019 14.514 10.934 1.00 91.25 192 GLU A C 1
ATOM 1462 O O . GLU A 1 192 ? 5.340 14.715 9.763 1.00 91.25 192 GLU A O 1
ATOM 1467 N N . ALA A 1 193 ? 5.432 13.432 11.598 1.00 92.94 193 ALA A N 1
ATOM 1468 C CA . ALA A 1 193 ? 6.293 12.410 11.000 1.00 92.94 193 ALA A CA 1
ATOM 1469 C C . ALA A 1 193 ? 5.630 11.706 9.797 1.00 92.94 193 ALA A C 1
ATOM 1471 O O . ALA A 1 193 ? 6.298 11.378 8.818 1.00 92.94 193 ALA A O 1
ATOM 1472 N N . LEU A 1 194 ? 4.307 11.520 9.821 1.00 93.44 194 LEU A N 1
ATOM 1473 C CA . LEU A 1 194 ? 3.532 10.994 8.692 1.00 93.44 194 LEU A CA 1
ATOM 1474 C C . LEU A 1 194 ? 3.457 11.950 7.494 1.00 93.44 194 LEU A C 1
ATOM 1476 O O . LEU A 1 194 ? 3.043 11.505 6.429 1.00 93.44 194 LEU A O 1
ATOM 1480 N N . ARG A 1 195 ? 3.812 13.233 7.643 1.00 90.00 195 ARG A N 1
ATOM 1481 C CA . ARG A 1 195 ? 3.823 14.227 6.549 1.00 90.00 195 ARG A CA 1
ATOM 1482 C C . ARG A 1 195 ? 5.183 14.372 5.895 1.00 90.00 195 ARG A C 1
ATOM 1484 O O . ARG A 1 195 ? 5.270 14.632 4.699 1.00 90.00 195 ARG A O 1
ATOM 1491 N N . LYS A 1 196 ? 6.248 14.259 6.685 1.00 85.50 196 LYS A N 1
ATOM 1492 C CA . LYS A 1 196 ? 7.615 14.451 6.199 1.00 85.50 196 LYS A CA 1
ATOM 1493 C C . LYS A 1 196 ? 8.021 13.299 5.289 1.00 85.50 196 LYS A C 1
ATOM 1495 O O . LYS A 1 196 ? 7.607 12.174 5.501 1.00 85.50 196 LYS A O 1
ATOM 1500 N N . THR A 1 197 ? 8.835 13.558 4.278 1.00 75.44 197 THR A N 1
ATOM 1501 C CA . THR A 1 197 ? 9.468 12.517 3.445 1.00 75.44 197 THR A CA 1
ATOM 1502 C C . THR A 1 197 ? 10.890 12.194 3.905 1.00 75.44 197 THR A C 1
ATOM 1504 O O . THR A 1 197 ? 11.634 11.543 3.174 1.00 75.44 197 THR A O 1
ATOM 1507 N N . ASP A 1 198 ? 11.295 12.679 5.082 1.00 72.06 198 ASP A N 1
ATOM 1508 C CA . ASP A 1 198 ? 12.618 12.417 5.631 1.00 72.06 198 ASP A CA 1
ATOM 1509 C C . ASP A 1 198 ? 12.747 10.979 6.143 1.00 72.06 198 ASP A C 1
ATOM 1511 O O . ASP A 1 198 ? 11.778 10.269 6.414 1.00 72.06 198 ASP A O 1
ATOM 1515 N N . ASP A 1 199 ? 13.994 10.524 6.218 1.00 73.25 199 ASP A N 1
ATOM 1516 C CA . ASP A 1 199 ? 14.322 9.160 6.621 1.00 73.25 199 ASP A CA 1
ATOM 1517 C C . ASP A 1 199 ? 14.508 9.046 8.147 1.00 73.25 199 ASP A C 1
ATOM 1519 O O . ASP A 1 199 ? 15.187 8.140 8.636 1.00 73.25 199 ASP A O 1
ATOM 1523 N N . GLU A 1 200 ? 13.929 9.982 8.908 1.00 86.88 200 GLU A N 1
ATOM 1524 C CA . GLU A 1 200 ? 14.062 10.056 10.360 1.00 86.88 200 GLU A CA 1
ATOM 1525 C C . GLU A 1 200 ? 13.152 9.040 11.061 1.00 86.88 200 GLU A C 1
ATOM 1527 O O . GLU A 1 200 ? 11.995 8.815 10.695 1.00 86.88 200 GLU A O 1
ATOM 1532 N N . ALA A 1 201 ? 13.684 8.406 12.108 1.00 91.50 201 ALA A N 1
ATOM 1533 C CA . ALA A 1 201 ? 12.888 7.526 12.947 1.00 91.50 201 ALA A CA 1
ATOM 1534 C C . ALA A 1 201 ? 11.883 8.348 13.769 1.00 91.50 201 ALA A C 1
ATOM 1536 O O . ALA A 1 201 ? 12.240 9.323 14.429 1.00 91.50 201 ALA A O 1
ATOM 1537 N N . PHE A 1 202 ? 10.627 7.914 13.780 1.00 93.88 202 PHE A N 1
ATOM 1538 C CA . PHE A 1 202 ? 9.614 8.427 14.683 1.00 93.88 202 PHE A CA 1
ATOM 1539 C C . PHE A 1 202 ? 9.918 7.968 16.113 1.00 93.88 202 PHE A C 1
ATOM 1541 O O . PHE A 1 202 ? 9.755 6.798 16.466 1.00 93.88 202 PHE A O 1
ATOM 1548 N N . SER A 1 203 ? 10.347 8.921 16.934 1.00 93.50 203 SER A N 1
ATOM 1549 C CA . SER A 1 203 ? 10.693 8.722 18.336 1.00 93.50 203 SER A CA 1
ATOM 1550 C C . SER A 1 203 ? 10.016 9.809 19.169 1.00 93.50 203 SER A C 1
ATOM 1552 O O . SER A 1 203 ? 10.473 10.954 19.124 1.00 93.50 203 SER A O 1
ATOM 1554 N N . PRO A 1 204 ? 8.945 9.484 19.920 1.00 93.81 204 PRO A N 1
ATOM 1555 C CA . PRO A 1 204 ? 8.282 10.449 20.790 1.00 93.81 204 PRO A CA 1
ATOM 1556 C C . PRO A 1 204 ? 9.270 11.120 21.746 1.00 93.81 204 PRO A C 1
ATOM 1558 O O . PRO A 1 204 ? 10.149 10.450 22.287 1.00 93.81 204 PRO A O 1
ATOM 1561 N N . ARG A 1 205 ? 9.146 12.427 21.986 1.00 92.94 205 ARG A N 1
ATOM 1562 C CA . ARG A 1 205 ? 10.097 13.141 22.868 1.00 92.94 205 ARG A CA 1
ATOM 1563 C C . ARG A 1 205 ? 9.970 12.747 24.336 1.00 92.94 205 ARG A C 1
ATOM 1565 O O . ARG A 1 205 ? 10.961 12.685 25.057 1.00 92.94 205 ARG A O 1
ATOM 1572 N N . ASP A 1 206 ? 8.747 12.499 24.788 1.00 93.00 206 ASP A N 1
ATOM 1573 C CA . ASP A 1 206 ? 8.471 12.095 26.163 1.00 93.00 206 ASP A CA 1
ATOM 1574 C C . ASP A 1 206 ? 8.819 10.612 26.366 1.00 93.00 206 ASP A C 1
ATOM 1576 O O . ASP A 1 206 ? 8.311 9.728 25.668 1.00 93.00 206 ASP A O 1
ATOM 1580 N N . ALA A 1 207 ? 9.672 10.333 27.354 1.00 91.81 207 ALA A N 1
ATOM 1581 C CA . ALA A 1 207 ? 10.134 8.987 27.684 1.00 91.81 207 ALA A CA 1
ATOM 1582 C C . ALA A 1 207 ? 8.984 8.010 27.999 1.00 91.81 207 ALA A C 1
ATOM 1584 O O . ALA A 1 207 ? 9.102 6.810 27.748 1.00 91.81 207 ALA A O 1
ATOM 1585 N N . ARG A 1 208 ? 7.844 8.511 28.491 1.00 90.56 208 ARG A N 1
ATOM 1586 C CA . ARG A 1 208 ? 6.653 7.697 28.787 1.00 90.56 208 ARG A CA 1
ATOM 1587 C C . ARG A 1 208 ? 6.019 7.096 27.531 1.00 90.56 208 ARG A C 1
ATOM 1589 O O . ARG A 1 208 ? 5.321 6.092 27.627 1.00 90.56 208 ARG A O 1
ATOM 1596 N N . PHE A 1 209 ? 6.277 7.677 26.358 1.00 92.38 209 PHE A N 1
ATOM 1597 C CA . PHE A 1 209 ? 5.688 7.265 25.081 1.00 92.38 209 PHE A CA 1
ATOM 1598 C C . PHE A 1 209 ? 6.661 6.509 24.167 1.00 92.38 209 PHE A C 1
ATOM 1600 O O . PHE A 1 209 ? 6.322 6.221 23.023 1.00 92.38 209 PHE A O 1
ATOM 1607 N N . GLN A 1 210 ? 7.835 6.099 24.657 1.00 91.19 210 GLN A N 1
ATOM 1608 C CA . GLN A 1 210 ? 8.824 5.353 23.857 1.00 91.19 210 GLN A CA 1
ATOM 1609 C C . GLN A 1 210 ? 8.309 4.004 23.322 1.00 91.19 210 GLN A C 1
ATOM 1611 O O . GLN A 1 210 ? 8.843 3.493 22.344 1.00 91.19 210 GLN A O 1
ATOM 1616 N N . GLY A 1 211 ? 7.262 3.435 23.935 1.00 92.12 211 GLY A N 1
ATOM 1617 C CA . GLY A 1 211 ? 6.604 2.209 23.466 1.00 92.12 211 GLY A CA 1
ATOM 1618 C C . GLY A 1 211 ? 5.577 2.414 22.343 1.00 92.12 211 GLY A C 1
ATOM 1619 O O . GLY A 1 211 ? 5.152 1.445 21.707 1.00 92.12 211 GLY A O 1
ATOM 1620 N N . ILE A 1 212 ? 5.156 3.659 22.084 1.00 92.69 212 ILE A N 1
ATOM 1621 C CA . ILE A 1 212 ? 4.108 3.971 21.103 1.00 92.69 212 ILE A CA 1
ATOM 1622 C C . ILE A 1 212 ? 4.467 3.495 19.687 1.00 92.69 212 ILE A C 1
ATOM 1624 O O . ILE A 1 212 ? 3.601 2.890 19.049 1.00 92.69 212 ILE A O 1
ATOM 1628 N N . PRO A 1 213 ? 5.706 3.662 19.181 1.00 93.75 213 PRO A N 1
ATOM 1629 C CA . PRO A 1 213 ? 6.067 3.166 17.858 1.00 93.75 213 PRO A CA 1
ATOM 1630 C C . PRO A 1 213 ? 5.798 1.666 17.667 1.00 93.75 213 PRO A C 1
ATOM 1632 O O . PRO A 1 213 ? 5.198 1.264 16.666 1.00 93.75 213 PRO A O 1
ATOM 1635 N N . GLN A 1 214 ? 6.165 0.822 18.642 1.00 92.00 214 GLN A N 1
ATOM 1636 C CA . GLN A 1 214 ? 5.899 -0.619 18.559 1.00 92.00 214 GLN A CA 1
ATOM 1637 C C . GLN A 1 214 ? 4.401 -0.929 18.683 1.00 92.00 214 GLN A C 1
ATOM 1639 O O . GLN A 1 214 ? 3.907 -1.848 18.021 1.00 92.00 214 GLN A O 1
ATOM 1644 N N . MET A 1 215 ? 3.660 -0.167 19.493 1.00 90.94 215 MET A N 1
ATOM 1645 C CA . MET A 1 215 ? 2.209 -0.326 19.630 1.00 90.94 215 MET A CA 1
ATOM 1646 C C . MET A 1 215 ? 1.469 0.027 18.334 1.00 90.94 215 MET A C 1
ATOM 1648 O O . MET A 1 215 ? 0.614 -0.752 17.911 1.00 90.94 215 MET A O 1
ATOM 1652 N N . LEU A 1 216 ? 1.838 1.120 17.659 1.00 91.38 216 LEU A N 1
ATOM 1653 C CA . LEU A 1 216 ? 1.287 1.516 16.355 1.00 91.38 216 LEU A CA 1
ATOM 1654 C C . LEU A 1 216 ? 1.606 0.481 15.270 1.00 91.38 216 LEU A C 1
ATOM 1656 O O . LEU A 1 216 ? 0.713 0.050 14.536 1.00 91.38 216 LEU A O 1
ATOM 1660 N N . ALA A 1 217 ? 2.857 0.013 15.206 1.00 90.69 217 ALA A N 1
ATOM 1661 C CA . ALA A 1 217 ? 3.257 -1.052 14.288 1.00 90.69 217 ALA A CA 1
ATOM 1662 C C . ALA A 1 217 ? 2.429 -2.329 14.521 1.00 90.69 217 ALA A C 1
ATOM 1664 O O . ALA A 1 217 ? 1.896 -2.917 13.577 1.00 90.69 217 ALA A O 1
ATOM 1665 N N . SER A 1 218 ? 2.254 -2.727 15.784 1.00 87.69 218 SER A N 1
ATOM 1666 C CA . SER A 1 218 ? 1.429 -3.874 16.163 1.00 87.69 218 SER A CA 1
ATOM 1667 C C . SER A 1 218 ? -0.041 -3.676 15.802 1.00 87.69 218 SER A C 1
ATOM 1669 O O . SER A 1 218 ? -0.651 -4.592 15.255 1.00 87.69 218 SER A O 1
ATOM 1671 N N . TRP A 1 219 ? -0.624 -2.512 16.085 1.00 84.81 219 TRP A N 1
ATOM 1672 C CA . TRP A 1 219 ? -2.021 -2.213 15.772 1.00 84.81 219 TRP A CA 1
ATOM 1673 C C . TRP A 1 219 ? -2.278 -2.263 14.264 1.00 84.81 219 TRP A C 1
ATOM 1675 O O . TRP A 1 219 ? -3.181 -2.964 13.816 1.00 84.81 219 TRP A O 1
ATOM 1685 N N . SER A 1 220 ? -1.404 -1.646 13.468 1.00 86.69 220 SER A N 1
ATOM 1686 C CA . SER A 1 220 ? -1.527 -1.647 12.008 1.00 86.69 220 SER A CA 1
ATOM 1687 C C . SER A 1 220 ? -1.407 -3.037 11.373 1.00 86.69 220 SER A C 1
ATOM 1689 O O . SER A 1 220 ? -1.932 -3.237 10.289 1.00 86.69 220 SER A O 1
ATOM 1691 N N . ARG A 1 221 ? -0.775 -4.031 12.018 1.00 80.94 221 ARG A N 1
ATOM 1692 C CA . ARG A 1 221 ? -0.735 -5.413 11.495 1.00 80.94 221 ARG A CA 1
ATOM 1693 C C . ARG A 1 221 ? -2.107 -6.065 11.442 1.00 80.94 221 ARG A C 1
ATOM 1695 O O . ARG A 1 221 ? -2.326 -6.924 10.594 1.00 80.94 221 ARG A O 1
ATOM 1702 N N . GLU A 1 222 ? -3.038 -5.647 12.301 1.00 71.88 222 GLU A N 1
ATOM 1703 C CA . GLU A 1 222 ? -4.418 -6.107 12.173 1.00 71.88 222 GLU A CA 1
ATOM 1704 C C . GLU A 1 222 ? -4.998 -5.695 10.832 1.00 71.88 222 GLU A C 1
ATOM 1706 O O . GLU A 1 222 ? -5.851 -6.425 10.374 1.00 71.88 222 GLU A O 1
ATOM 1711 N N . ALA A 1 223 ? -4.486 -4.656 10.147 1.00 67.38 223 ALA A N 1
ATOM 1712 C CA . ALA A 1 223 ? -4.838 -4.315 8.765 1.00 67.38 223 ALA A CA 1
ATOM 1713 C C . ALA A 1 223 ? -4.724 -5.488 7.782 1.00 67.38 223 ALA A C 1
ATOM 1715 O O . ALA A 1 223 ? -5.352 -5.440 6.730 1.00 67.38 223 ALA A O 1
ATOM 1716 N N . GLU A 1 224 ? -3.989 -6.537 8.132 1.00 70.00 224 GLU A N 1
ATOM 1717 C CA . GLU A 1 224 ? -3.789 -7.741 7.330 1.00 70.00 224 GLU A CA 1
ATOM 1718 C C . GLU A 1 224 ? -4.457 -8.987 7.952 1.00 70.00 224 GLU A C 1
ATOM 1720 O O . GLU A 1 224 ? -4.387 -10.067 7.369 1.00 70.00 224 GLU A O 1
ATOM 1725 N N . SER A 1 225 ? -5.104 -8.856 9.119 1.00 71.19 225 SER A N 1
ATOM 1726 C CA . SER A 1 225 ? -5.834 -9.938 9.790 1.00 71.19 225 SER A CA 1
ATOM 1727 C C . SER A 1 225 ? -7.205 -10.192 9.161 1.00 71.19 225 SER A C 1
ATOM 1729 O O . SER A 1 225 ? -7.789 -9.324 8.505 1.00 71.19 225 SER A O 1
ATOM 1731 N N . THR A 1 226 ? -7.710 -11.406 9.372 1.00 71.56 226 THR A N 1
ATOM 1732 C CA . THR A 1 226 ? -9.039 -11.868 8.956 1.00 71.56 226 THR A CA 1
ATOM 1733 C C . THR A 1 226 ? -9.999 -11.896 10.143 1.00 71.56 226 THR A C 1
ATOM 1735 O O . THR A 1 226 ? -9.566 -12.104 11.276 1.00 71.56 226 THR A O 1
ATOM 1738 N N . GLY A 1 227 ? -11.301 -11.788 9.880 1.00 81.31 227 GLY A N 1
ATOM 1739 C CA . GLY A 1 227 ? -12.351 -11.874 10.898 1.00 81.31 227 GLY A CA 1
ATOM 1740 C C . GLY A 1 227 ? -12.977 -10.519 11.218 1.00 81.31 227 GLY A C 1
ATOM 1741 O O . GLY A 1 227 ? -13.016 -9.633 10.362 1.00 81.31 227 GLY A O 1
ATOM 1742 N N . LEU A 1 228 ? -13.475 -10.383 12.450 1.00 86.81 228 LEU A N 1
ATOM 1743 C CA . LEU A 1 228 ? -14.145 -9.175 12.930 1.00 86.81 228 LEU A CA 1
ATOM 1744 C C . LEU A 1 228 ? -13.138 -8.094 13.329 1.00 86.81 228 LEU A C 1
ATOM 1746 O O . LEU A 1 228 ? -12.126 -8.374 13.982 1.00 86.81 228 LEU A O 1
ATOM 1750 N N . ARG A 1 229 ? -13.453 -6.844 12.992 1.00 85.75 229 ARG A N 1
ATOM 1751 C CA . ARG A 1 229 ? -12.710 -5.660 13.428 1.00 85.75 229 ARG A CA 1
ATOM 1752 C C . ARG A 1 229 ? -13.580 -4.656 14.130 1.00 85.75 229 ARG A C 1
ATOM 1754 O O . ARG A 1 229 ? -14.688 -4.394 13.709 1.00 85.75 229 ARG A O 1
ATOM 1761 N N . LEU A 1 230 ? -13.003 -4.014 15.129 1.00 87.25 230 LEU A N 1
ATOM 1762 C CA . LEU A 1 230 ? -13.614 -2.883 15.782 1.00 87.25 230 LEU A CA 1
ATOM 1763 C C . LEU A 1 230 ? -13.462 -1.673 14.866 1.00 87.25 230 LEU A C 1
ATOM 1765 O O . LEU A 1 230 ? -12.346 -1.334 14.461 1.00 87.25 230 LEU A O 1
ATOM 1769 N N . GLY A 1 231 ? -14.579 -1.045 14.550 1.00 85.00 231 GLY A N 1
ATOM 1770 C CA . GLY A 1 231 ? -14.628 0.258 13.915 1.00 85.00 231 GLY A CA 1
ATOM 1771 C C . GLY A 1 231 ? -15.540 1.186 14.699 1.00 85.00 231 GLY A C 1
ATOM 1772 O O . GLY A 1 231 ? -16.076 0.827 15.750 1.00 85.00 231 GLY A O 1
ATOM 1773 N N . MET A 1 232 ? -15.685 2.390 14.168 1.00 86.94 232 MET A N 1
ATOM 1774 C CA . MET A 1 232 ? -16.571 3.405 14.706 1.00 86.94 232 MET A CA 1
ATOM 1775 C C . MET A 1 232 ? -17.364 4.027 13.569 1.00 86.94 232 MET A C 1
ATOM 1777 O O . MET A 1 232 ? -16.812 4.271 12.494 1.00 86.94 232 MET A O 1
ATOM 1781 N N . GLU A 1 233 ? -18.637 4.280 13.820 1.00 86.31 233 GLU A N 1
ATOM 1782 C CA . GLU A 1 233 ? -19.530 4.969 12.904 1.00 86.31 233 GLU A CA 1
ATOM 1783 C C . GLU A 1 233 ? -19.979 6.281 13.544 1.00 86.31 233 GLU A C 1
ATOM 1785 O O . GLU A 1 233 ? -20.372 6.317 14.711 1.00 86.31 233 GLU A O 1
ATOM 1790 N N . LEU A 1 234 ? -19.863 7.374 12.789 1.00 88.56 234 LEU A N 1
ATOM 1791 C CA . LEU A 1 234 ? -20.374 8.673 13.203 1.00 88.56 234 LEU A CA 1
ATOM 1792 C C . LEU A 1 234 ? -21.831 8.783 12.756 1.00 88.56 234 LEU A C 1
ATOM 1794 O O . LEU A 1 234 ? -22.112 8.996 11.577 1.00 88.56 234 LEU A O 1
ATOM 1798 N N . MET A 1 235 ? -22.743 8.679 13.710 1.00 88.25 235 MET A N 1
ATOM 1799 C CA . MET A 1 235 ? -24.172 8.808 13.480 1.00 88.25 235 MET A CA 1
ATOM 1800 C C . MET A 1 235 ? -24.558 10.282 13.394 1.00 88.25 235 MET A C 1
ATOM 1802 O O . MET A 1 235 ? -24.220 11.093 14.267 1.00 88.25 235 MET A O 1
ATOM 1806 N N . LEU A 1 236 ? -25.281 10.627 12.327 1.00 89.69 236 LEU A N 1
ATOM 1807 C CA . LEU A 1 236 ? -25.834 11.965 12.159 1.00 89.69 236 LEU A CA 1
ATOM 1808 C C . LEU A 1 236 ? -26.902 12.239 13.230 1.00 89.69 236 LEU A C 1
ATOM 1810 O O . LEU A 1 236 ? -27.627 11.318 13.618 1.00 89.69 236 LEU A O 1
ATOM 1814 N N . PRO A 1 237 ? -27.045 13.495 13.687 1.00 89.56 237 PRO A N 1
ATOM 1815 C CA . PRO A 1 237 ? -28.082 13.850 14.640 1.00 89.56 237 PRO A CA 1
ATOM 1816 C C . PRO A 1 237 ? -29.469 13.535 14.070 1.00 89.56 237 PRO A C 1
ATOM 1818 O O . PRO A 1 237 ? -29.770 13.859 12.918 1.00 89.56 237 PRO A O 1
ATOM 1821 N N . MET A 1 238 ? -30.339 12.939 14.886 1.00 85.81 238 MET A N 1
ATOM 1822 C CA . MET A 1 238 ? -31.756 12.818 14.539 1.00 85.81 238 MET A CA 1
ATOM 1823 C C . MET A 1 238 ? -32.401 14.205 14.427 1.00 85.81 238 MET A C 1
ATOM 1825 O O . MET A 1 238 ? -31.932 15.168 15.035 1.00 85.81 238 MET A O 1
ATOM 1829 N N . ALA A 1 239 ? -33.501 14.316 13.676 1.00 83.00 239 ALA A N 1
ATOM 1830 C CA . ALA A 1 239 ? -34.230 15.574 13.531 1.00 83.00 239 ALA A CA 1
ATOM 1831 C C . ALA A 1 239 ? -34.567 16.186 14.909 1.00 83.00 239 ALA A C 1
ATOM 1833 O O . ALA A 1 239 ? -35.225 15.552 15.730 1.00 83.00 239 ALA A O 1
ATOM 1834 N N . GLY A 1 240 ? -34.094 17.412 15.157 1.00 86.06 240 GLY A N 1
ATOM 1835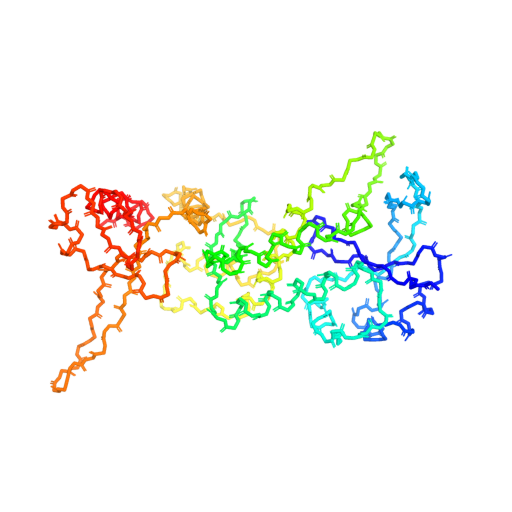 C CA . GLY A 1 240 ? -34.256 18.117 16.438 1.00 86.06 240 GLY A CA 1
ATOM 1836 C C . GLY A 1 240 ? -33.106 17.938 17.440 1.00 86.06 240 GLY A C 1
ATOM 1837 O O . GLY A 1 240 ? -33.092 18.623 18.458 1.00 86.06 240 GLY A O 1
ATOM 1838 N N . SER A 1 241 ? -32.124 17.081 17.150 1.00 86.12 241 SER A N 1
ATOM 1839 C CA . SER A 1 241 ? -30.876 16.952 17.910 1.00 86.12 241 SER A CA 1
ATOM 1840 C C . SER A 1 241 ? -29.737 17.712 17.225 1.00 86.12 241 SER A C 1
ATOM 1842 O O . SER A 1 241 ? -29.661 17.771 15.999 1.00 86.12 241 SER A O 1
ATOM 1844 N N . SER A 1 242 ? -28.822 18.275 18.015 1.00 89.19 242 SER A N 1
ATOM 1845 C CA . SER A 1 242 ? -27.543 18.834 17.546 1.00 89.19 242 SER A CA 1
ATOM 1846 C C . SER A 1 242 ? -26.346 17.946 17.903 1.00 89.19 242 SER A C 1
ATOM 1848 O O . SER A 1 242 ? -25.199 18.309 17.641 1.00 89.19 242 SER A O 1
ATOM 1850 N N . THR A 1 243 ? -26.597 16.792 18.526 1.00 90.50 243 THR A N 1
ATOM 1851 C CA . THR A 1 243 ? -25.559 15.896 19.033 1.00 90.50 243 THR A CA 1
ATOM 1852 C C . THR A 1 243 ? -25.246 14.808 18.019 1.00 90.50 243 THR A C 1
ATOM 1854 O O . THR A 1 243 ? -26.140 14.105 17.552 1.00 90.50 243 THR A O 1
ATOM 1857 N N . PHE A 1 244 ? -23.961 14.663 17.711 1.00 90.12 244 PHE A N 1
ATOM 1858 C CA . PHE A 1 244 ? -23.428 13.534 16.961 1.00 90.12 244 PHE A CA 1
ATOM 1859 C C . PHE A 1 244 ? -23.087 12.400 17.925 1.00 90.12 244 PHE A C 1
ATOM 1861 O O . PHE A 1 244 ? -22.508 12.650 18.986 1.00 90.12 244 PHE A O 1
ATOM 1868 N N . THR A 1 245 ? -23.393 11.166 17.535 1.00 89.25 245 THR A N 1
ATOM 1869 C CA . THR A 1 245 ? -23.061 9.973 18.324 1.00 89.25 245 THR A CA 1
ATOM 1870 C C . THR A 1 245 ? -22.003 9.166 17.596 1.00 89.25 245 THR A C 1
ATOM 1872 O O . THR A 1 245 ? -22.075 8.997 16.383 1.00 89.25 245 THR A O 1
ATOM 1875 N N . ILE A 1 246 ? -21.015 8.665 18.331 1.00 89.12 246 ILE A N 1
ATOM 1876 C CA . ILE A 1 246 ? -20.071 7.679 17.809 1.00 89.12 246 ILE A CA 1
ATOM 1877 C C . ILE A 1 246 ? -20.500 6.316 18.338 1.00 89.12 246 ILE A C 1
ATOM 1879 O O . ILE A 1 246 ? -20.5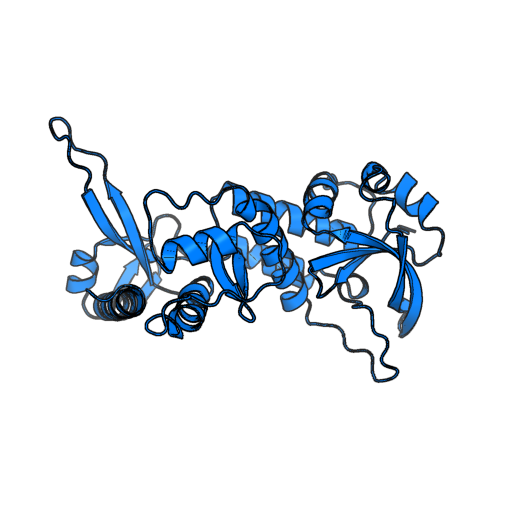23 6.108 19.551 1.00 89.12 246 ILE A O 1
ATOM 1883 N N . GLU A 1 247 ? -20.824 5.396 17.436 1.00 89.12 247 GLU A N 1
ATOM 1884 C CA . GLU A 1 247 ? -21.119 4.007 17.778 1.00 89.12 247 GLU A CA 1
ATOM 1885 C C . GLU A 1 247 ? -19.922 3.119 17.461 1.00 89.12 247 GLU A C 1
ATOM 1887 O O . GLU A 1 247 ? -19.344 3.195 16.377 1.00 89.12 247 GLU A O 1
ATOM 1892 N N . TYR A 1 248 ? -19.558 2.243 18.396 1.00 88.62 248 TYR A N 1
ATOM 1893 C CA . TYR A 1 248 ? -18.586 1.188 18.134 1.00 88.62 248 TYR A CA 1
ATOM 1894 C C . TYR A 1 248 ? -19.293 -0.031 17.553 1.00 88.62 248 TYR A C 1
ATOM 1896 O O . TYR A 1 248 ? -20.317 -0.475 18.073 1.00 88.62 248 TYR A O 1
ATOM 1904 N N . ARG A 1 249 ? -18.719 -0.592 16.489 1.00 91.12 249 ARG A N 1
ATOM 1905 C CA . ARG A 1 249 ? -19.277 -1.747 15.777 1.00 91.12 249 ARG A CA 1
ATOM 1906 C C . ARG A 1 249 ? -18.187 -2.738 15.407 1.00 91.12 249 ARG A C 1
ATOM 1908 O O . ARG A 1 249 ? -17.012 -2.376 15.284 1.00 91.12 249 ARG A O 1
ATOM 1915 N N . LEU A 1 250 ? -18.577 -3.996 15.239 1.00 90.50 250 LEU A N 1
ATOM 1916 C CA . LEU A 1 250 ? -17.734 -5.024 14.650 1.00 90.50 250 LEU A CA 1
ATOM 1917 C C . LEU A 1 250 ? -18.013 -5.128 13.156 1.00 90.50 250 LEU A C 1
ATOM 1919 O O . LEU A 1 250 ? -19.151 -5.311 12.759 1.00 90.50 250 LEU A O 1
ATOM 1923 N N . PHE A 1 251 ? -16.962 -5.071 12.348 1.00 86.56 251 PHE A N 1
ATOM 1924 C CA . PHE A 1 251 ? -17.006 -5.166 10.897 1.00 86.56 251 PHE A CA 1
ATOM 1925 C C . PHE A 1 251 ? -16.342 -6.461 10.432 1.00 86.56 251 PHE A C 1
ATOM 1927 O O . PHE A 1 251 ? -15.170 -6.713 10.736 1.00 86.56 251 PHE A O 1
ATOM 1934 N N . ALA A 1 252 ? -17.068 -7.265 9.668 1.00 86.19 252 ALA A N 1
ATOM 1935 C CA . ALA A 1 252 ? -16.534 -8.371 8.893 1.00 86.19 252 ALA A CA 1
ATOM 1936 C C . ALA A 1 252 ? -15.850 -7.827 7.634 1.00 86.19 252 ALA A C 1
ATOM 1938 O O . ALA A 1 252 ? -16.469 -7.223 6.763 1.00 86.19 252 ALA A O 1
ATOM 1939 N N . LEU A 1 253 ? -14.539 -8.036 7.533 1.00 74.69 253 LEU A N 1
ATOM 1940 C CA . LEU A 1 253 ? -13.725 -7.465 6.451 1.00 74.69 253 LEU A CA 1
ATOM 1941 C C . LEU A 1 253 ? -13.987 -8.082 5.075 1.00 74.69 253 LEU A C 1
ATOM 1943 O O . LEU A 1 253 ? -13.566 -7.528 4.057 1.00 74.69 253 LEU A O 1
ATOM 1947 N N . ASP A 1 254 ? -14.604 -9.254 5.069 1.00 73.50 254 ASP A N 1
ATOM 1948 C CA . ASP A 1 254 ? -14.914 -10.067 3.907 1.00 73.50 254 ASP A CA 1
ATOM 1949 C C . ASP A 1 254 ? -16.368 -9.966 3.437 1.00 73.50 254 ASP A C 1
ATOM 1951 O O . ASP A 1 254 ? -16.702 -10.575 2.425 1.00 73.50 254 ASP A O 1
ATOM 1955 N N . ALA A 1 255 ? -17.180 -9.161 4.118 1.00 73.12 255 ALA A N 1
ATOM 1956 C CA . ALA A 1 255 ? -18.582 -8.908 3.811 1.00 73.12 255 ALA A CA 1
ATOM 1957 C C . ALA A 1 255 ? -18.772 -7.480 3.263 1.00 73.12 255 ALA A C 1
ATOM 1959 O O . ALA A 1 255 ? -18.021 -6.565 3.615 1.00 73.12 255 ALA A O 1
ATOM 1960 N N . GLU A 1 256 ? -19.761 -7.270 2.392 1.00 67.19 256 GLU A N 1
ATOM 1961 C CA . GLU A 1 256 ? -20.028 -5.946 1.799 1.00 67.19 256 GLU A CA 1
ATOM 1962 C C . GLU A 1 256 ? -20.787 -5.025 2.758 1.00 67.19 256 GLU A C 1
ATOM 1964 O O . GLU A 1 256 ? -20.542 -3.816 2.770 1.00 67.19 256 GLU A O 1
ATOM 1969 N N . ARG A 1 257 ? -21.678 -5.589 3.581 1.00 67.25 257 ARG A N 1
ATOM 1970 C CA . ARG A 1 257 ? -22.416 -4.876 4.640 1.00 67.25 257 ARG A CA 1
ATOM 1971 C C . ARG A 1 257 ? -22.270 -5.558 5.994 1.00 67.25 257 ARG A C 1
ATOM 1973 O O . ARG A 1 257 ? -23.176 -5.519 6.822 1.00 67.25 257 ARG A O 1
ATOM 1980 N N . GLY A 1 258 ? -21.153 -6.247 6.195 1.00 78.81 258 GLY A N 1
ATOM 1981 C CA . GLY A 1 258 ? -20.972 -7.061 7.379 1.00 78.81 258 GLY A CA 1
ATOM 1982 C C . GLY A 1 258 ? -20.619 -6.233 8.594 1.00 78.81 258 GLY A C 1
ATOM 1983 O O . GLY A 1 258 ? -19.443 -6.096 8.915 1.00 78.81 258 GLY A O 1
ATOM 1984 N N . GLU A 1 259 ? -21.625 -5.716 9.279 1.00 86.56 259 GLU A N 1
ATOM 1985 C CA . GLU A 1 259 ? -21.470 -5.040 10.556 1.00 86.56 259 GLU A CA 1
ATOM 1986 C C . GLU A 1 259 ? -22.418 -5.606 11.608 1.00 86.56 259 GLU A C 1
ATOM 1988 O O . GLU A 1 259 ? -23.488 -6.129 11.302 1.00 86.56 259 GLU A O 1
ATOM 1993 N N . VAL A 1 260 ? -21.984 -5.527 12.858 1.00 89.69 260 VAL A N 1
ATOM 1994 C CA . VAL A 1 260 ? -22.693 -6.024 14.032 1.00 89.69 260 VAL A CA 1
ATOM 1995 C C . VAL A 1 260 ? -22.490 -5.012 15.153 1.00 89.69 260 VAL A C 1
ATOM 1997 O O . VAL A 1 260 ? -21.360 -4.569 15.396 1.00 89.69 260 VAL A O 1
ATOM 2000 N N . SER A 1 261 ? -23.571 -4.635 15.838 1.00 90.94 261 SER A N 1
ATOM 2001 C CA . SER A 1 261 ? -23.482 -3.763 17.011 1.00 90.94 261 SER A CA 1
ATOM 2002 C C . SER A 1 261 ? -22.735 -4.466 18.152 1.00 90.94 261 SER A C 1
ATOM 2004 O O . SER A 1 261 ? -22.712 -5.695 18.235 1.00 90.94 261 SER A O 1
ATOM 2006 N N . LEU A 1 262 ? -22.099 -3.715 19.056 1.00 91.56 262 LEU A N 1
ATOM 2007 C CA . LEU A 1 262 ? -21.473 -4.353 20.221 1.00 91.56 262 LEU A CA 1
ATOM 2008 C C . LEU A 1 262 ? -22.496 -5.072 21.113 1.00 91.56 262 LEU A C 1
ATOM 2010 O O . LEU A 1 262 ? -22.163 -6.112 21.676 1.00 91.56 262 LEU A O 1
ATOM 2014 N N . ASP A 1 263 ? -23.730 -4.575 21.189 1.00 91.69 263 ASP A N 1
ATOM 2015 C CA . ASP A 1 263 ? -24.797 -5.221 21.954 1.00 91.69 263 ASP A CA 1
ATOM 2016 C C . ASP A 1 263 ? -25.147 -6.589 21.359 1.00 91.69 263 ASP A C 1
ATOM 2018 O O . ASP A 1 263 ? -25.125 -7.597 22.070 1.00 91.69 263 ASP A O 1
ATOM 2022 N N . ASP A 1 264 ? -25.354 -6.660 20.041 1.00 92.62 264 ASP A N 1
ATOM 2023 C CA . ASP A 1 264 ? -25.612 -7.925 19.343 1.00 92.62 264 ASP A CA 1
ATOM 2024 C C . ASP A 1 264 ? -24.430 -8.888 19.495 1.00 92.62 264 ASP A C 1
ATOM 2026 O O . ASP A 1 264 ? -24.616 -10.074 19.761 1.00 92.62 264 ASP A O 1
ATOM 2030 N N . ALA A 1 265 ? -23.196 -8.382 19.398 1.00 92.50 265 ALA A N 1
ATOM 2031 C CA . ALA A 1 265 ? -21.994 -9.181 19.610 1.00 92.50 265 ALA A CA 1
ATOM 2032 C C . ALA A 1 265 ? -21.914 -9.775 21.029 1.00 92.50 265 ALA A C 1
ATOM 2034 O O . ALA A 1 265 ? -21.346 -10.856 21.194 1.00 92.50 265 ALA A O 1
ATOM 2035 N N . TRP A 1 266 ? -22.460 -9.098 22.045 1.00 92.12 266 TRP A N 1
ATOM 2036 C CA . TRP A 1 266 ? -22.467 -9.574 23.436 1.00 92.12 266 TRP A CA 1
ATOM 2037 C C . TRP A 1 266 ? -23.541 -10.629 23.659 1.00 92.12 266 TRP A C 1
ATOM 2039 O O . TRP A 1 266 ? -23.340 -11.546 24.454 1.00 92.12 266 TRP A O 1
ATOM 2049 N N . GLN A 1 267 ? -24.657 -10.516 22.942 1.00 93.81 267 GLN A N 1
ATOM 2050 C CA . GLN A 1 267 ? -25.772 -11.456 23.024 1.00 93.81 267 GLN A CA 1
ATOM 2051 C C . GLN A 1 267 ? -25.588 -12.691 22.131 1.00 93.81 267 GLN A C 1
ATOM 2053 O O . GLN A 1 267 ? -26.196 -13.725 22.393 1.00 93.81 267 GLN A O 1
ATOM 2058 N N . ALA A 1 268 ? -24.733 -12.625 21.106 1.00 87.19 268 ALA A N 1
ATOM 2059 C CA . ALA A 1 268 ? -24.567 -13.671 20.092 1.00 87.19 268 ALA A CA 1
ATOM 2060 C C . ALA A 1 268 ? -23.933 -14.995 20.576 1.00 87.19 268 ALA A C 1
ATOM 2062 O O . ALA A 1 268 ? -23.720 -15.904 19.776 1.00 87.19 268 ALA A O 1
ATOM 2063 N N . GLY A 1 269 ? -23.643 -15.154 21.870 1.00 91.12 269 GLY A N 1
ATOM 2064 C CA . GLY A 1 269 ? -23.091 -16.396 22.414 1.00 91.12 269 GLY A CA 1
ATOM 2065 C C . GLY A 1 269 ? -21.780 -16.803 21.729 1.00 91.12 269 GLY A C 1
ATOM 2066 O O . GLY A 1 269 ? -20.839 -16.010 21.638 1.00 91.12 269 GLY A O 1
ATOM 2067 N N . ASP A 1 270 ? -21.710 -18.047 21.250 1.00 93.94 270 ASP A N 1
ATOM 2068 C CA . ASP A 1 270 ? -20.488 -18.604 20.660 1.00 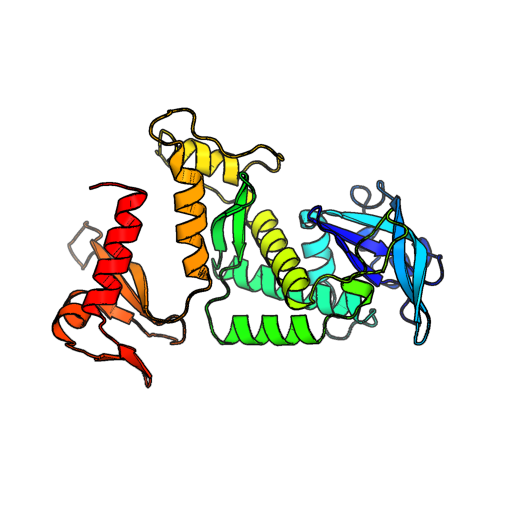93.94 270 ASP A CA 1
ATOM 2069 C C . ASP A 1 270 ? -20.245 -18.191 19.206 1.00 93.94 270 ASP A C 1
ATOM 2071 O O . ASP A 1 270 ? -19.094 -18.197 18.770 1.00 93.94 270 ASP A O 1
ATOM 2075 N N . PHE A 1 271 ? -21.279 -17.813 18.452 1.00 93.69 271 PHE A N 1
ATOM 2076 C CA . PHE A 1 271 ? -21.154 -17.503 17.028 1.00 93.69 271 PHE A CA 1
ATOM 2077 C C . PHE A 1 271 ? -22.140 -16.423 16.603 1.00 93.69 271 PHE A C 1
ATOM 2079 O O . PHE A 1 271 ? -23.309 -16.455 16.972 1.00 93.69 271 PHE A O 1
ATOM 2086 N N . ILE A 1 272 ? -21.693 -15.522 15.731 1.00 93.12 272 ILE A N 1
ATOM 2087 C CA . ILE A 1 272 ? -22.591 -14.641 14.983 1.00 93.12 272 ILE A CA 1
ATOM 2088 C C . ILE A 1 272 ? -22.472 -14.914 13.492 1.00 93.12 272 ILE A C 1
ATOM 2090 O O . ILE A 1 272 ? -21.368 -15.052 12.960 1.00 93.12 272 ILE A O 1
ATOM 2094 N N . THR A 1 273 ? -23.615 -14.994 12.818 1.00 90.56 273 THR A N 1
ATOM 2095 C CA . THR A 1 273 ? -23.660 -15.098 11.360 1.00 90.56 273 THR A CA 1
ATOM 2096 C C . THR A 1 273 ? -23.751 -13.704 10.768 1.00 90.56 273 THR A C 1
ATOM 2098 O O . THR A 1 273 ? -24.670 -12.953 11.086 1.00 90.56 273 THR A O 1
ATOM 2101 N N . ILE A 1 274 ? -22.809 -13.370 9.891 1.00 87.19 274 ILE A N 1
ATOM 2102 C CA . ILE A 1 274 ? -22.837 -12.138 9.105 1.00 87.19 274 ILE A CA 1
ATOM 2103 C C . ILE A 1 274 ? -22.859 -12.545 7.637 1.00 87.19 274 ILE A C 1
ATOM 2105 O O . ILE A 1 274 ? -21.975 -13.267 7.171 1.00 87.19 274 ILE A O 1
ATOM 2109 N N . GLU A 1 275 ? -23.903 -12.112 6.929 1.00 84.81 275 GLU A N 1
ATOM 2110 C CA . GLU A 1 275 ? -24.248 -12.564 5.576 1.00 84.81 275 GLU A CA 1
ATOM 2111 C C . GLU A 1 275 ? -24.390 -14.098 5.493 1.00 84.81 275 GLU A C 1
ATOM 2113 O O . GLU A 1 275 ? -25.467 -14.635 5.734 1.00 84.81 275 GLU A O 1
ATOM 2118 N N . SER A 1 276 ? -23.322 -14.823 5.157 1.00 82.69 276 SER A N 1
ATOM 2119 C CA . SER A 1 276 ? -23.318 -16.292 5.029 1.00 82.69 276 SER A CA 1
ATOM 2120 C C . SER A 1 276 ? -22.131 -16.954 5.727 1.00 82.69 276 SER A C 1
ATOM 2122 O O . SER A 1 276 ? -21.777 -18.091 5.412 1.00 82.69 276 SER A O 1
ATOM 2124 N N . ARG A 1 277 ? -21.476 -16.240 6.648 1.00 85.75 277 ARG A N 1
ATOM 2125 C CA . ARG A 1 277 ? -20.291 -16.728 7.350 1.00 85.75 277 ARG A CA 1
ATOM 2126 C C . ARG A 1 277 ? -20.454 -16.596 8.855 1.00 85.75 277 ARG A C 1
ATOM 2128 O O . ARG A 1 277 ? -20.921 -15.575 9.352 1.00 85.75 277 ARG A O 1
ATOM 2135 N N . GLU A 1 278 ? -20.029 -17.632 9.564 1.00 90.75 278 GLU A N 1
ATOM 2136 C CA . GLU A 1 278 ? -19.998 -17.644 11.021 1.00 90.75 278 GLU A CA 1
ATOM 2137 C C . GLU A 1 278 ? -18.676 -17.078 11.540 1.00 90.75 278 GLU A C 1
ATOM 2139 O O . GLU A 1 278 ? -17.588 -17.436 11.071 1.00 90.75 278 GLU A O 1
ATOM 2144 N N . TYR A 1 279 ? -18.780 -16.204 12.537 1.00 90.69 279 TYR A N 1
ATOM 2145 C CA . TYR A 1 279 ? -17.649 -15.625 13.248 1.00 90.69 279 TYR A CA 1
ATOM 2146 C C . TYR A 1 279 ? -17.693 -16.083 14.708 1.00 90.69 279 TYR A C 1
ATOM 2148 O O . TYR A 1 279 ? -18.690 -15.826 15.388 1.00 90.69 279 TYR A O 1
ATOM 2156 N N . PRO A 1 280 ? -16.634 -16.748 15.203 1.00 92.12 280 PRO A N 1
ATOM 2157 C CA . PRO A 1 280 ? -16.617 -17.288 16.555 1.00 92.12 280 PRO A CA 1
ATOM 2158 C C . PRO A 1 280 ? -16.397 -16.196 17.606 1.00 92.12 280 PRO A C 1
ATOM 2160 O O . PRO A 1 280 ? -15.610 -15.267 17.405 1.00 92.12 280 PRO A O 1
ATOM 2163 N N . HIS A 1 281 ? -17.048 -16.370 18.753 1.00 92.94 281 HIS A N 1
ATOM 2164 C CA . HIS A 1 281 ? -16.924 -15.593 19.987 1.00 92.94 281 HIS A CA 1
ATOM 2165 C C . HIS A 1 281 ? -16.875 -14.067 19.763 1.00 92.94 281 HIS A C 1
ATOM 2167 O O . HIS A 1 281 ? -15.882 -13.416 20.117 1.00 92.94 281 HIS A O 1
ATOM 2173 N N . PRO A 1 282 ? -17.930 -13.460 19.189 1.00 92.44 282 PRO A N 1
ATOM 2174 C CA . PRO A 1 282 ? -17.953 -12.033 18.851 1.00 92.44 282 PRO A CA 1
ATOM 2175 C C . PRO A 1 282 ? -17.710 -11.112 20.061 1.00 92.44 282 PRO A C 1
ATOM 2177 O O . PRO A 1 282 ? -16.939 -10.154 19.949 1.00 92.44 282 PRO A O 1
ATOM 2180 N N . ALA A 1 283 ? -18.245 -11.451 21.239 1.00 93.31 283 ALA A N 1
ATOM 2181 C CA . ALA A 1 283 ? -17.974 -10.726 22.484 1.00 93.31 283 ALA A CA 1
ATOM 2182 C C . ALA A 1 283 ? -16.478 -10.723 22.852 1.00 93.31 283 ALA A C 1
ATOM 2184 O O . ALA A 1 283 ? -15.887 -9.685 23.163 1.00 93.31 283 ALA A O 1
ATOM 2185 N N . HIS A 1 284 ? -15.822 -11.885 22.748 1.00 92.31 284 HIS A N 1
ATOM 2186 C CA . HIS A 1 284 ? -14.381 -11.996 22.974 1.00 92.31 284 HIS A CA 1
ATOM 2187 C C . HIS A 1 284 ? -13.600 -11.175 21.943 1.00 92.31 284 HIS A C 1
ATOM 2189 O O . HIS A 1 284 ? -12.634 -10.493 22.298 1.00 92.31 284 HIS A O 1
ATOM 2195 N N . ALA A 1 285 ? -13.998 -11.226 20.668 1.00 90.25 285 ALA A N 1
ATOM 2196 C CA . ALA A 1 285 ? -13.330 -10.489 19.601 1.00 90.25 285 ALA A CA 1
ATOM 2197 C C . ALA A 1 285 ? -13.310 -8.985 19.897 1.00 90.25 285 ALA A C 1
ATOM 2199 O O . ALA A 1 285 ? -12.249 -8.360 19.844 1.00 90.25 285 ALA A O 1
ATOM 2200 N N . ALA A 1 286 ? -14.448 -8.418 20.280 1.00 90.88 286 ALA A N 1
ATOM 2201 C CA . ALA A 1 286 ? -14.545 -7.014 20.645 1.00 90.88 286 ALA A CA 1
ATOM 2202 C C . ALA A 1 286 ? -13.806 -6.666 21.943 1.00 90.88 286 ALA A C 1
ATOM 2204 O O . ALA A 1 286 ? -13.078 -5.674 21.944 1.00 90.88 286 ALA A O 1
ATOM 2205 N N . LEU A 1 287 ? -13.887 -7.482 23.006 1.00 91.12 287 LEU A N 1
ATOM 2206 C CA . LEU A 1 287 ? -13.084 -7.271 24.223 1.00 91.12 287 LEU A CA 1
ATOM 2207 C C . LEU A 1 287 ? -11.588 -7.221 23.900 1.00 91.12 287 LEU A C 1
ATOM 2209 O O . LEU A 1 287 ? -10.885 -6.303 24.323 1.00 91.12 287 LEU A O 1
ATOM 2213 N N . ARG A 1 288 ? -11.100 -8.172 23.096 1.00 89.25 288 ARG A N 1
ATOM 2214 C CA . ARG A 1 288 ? -9.703 -8.223 22.641 1.00 89.25 288 ARG A CA 1
ATOM 2215 C C . ARG A 1 288 ? -9.313 -6.960 21.870 1.00 89.25 288 ARG A C 1
ATOM 2217 O O . ARG A 1 288 ? -8.202 -6.456 22.041 1.00 89.25 288 ARG A O 1
ATOM 2224 N N . LEU A 1 289 ? -10.192 -6.469 20.999 1.00 87.44 289 LEU A N 1
ATOM 2225 C CA . LEU A 1 289 ? -9.931 -5.302 20.154 1.00 87.44 289 LEU A CA 1
ATOM 2226 C C . LEU A 1 289 ? -9.967 -3.992 20.955 1.00 87.44 289 LEU A C 1
ATOM 2228 O O . LEU A 1 289 ? -9.063 -3.172 20.789 1.00 87.44 289 LEU A O 1
ATOM 2232 N N . LEU A 1 290 ? -10.917 -3.837 21.880 1.00 87.56 290 LEU A N 1
ATOM 2233 C CA . LEU A 1 290 ? -10.980 -2.715 22.823 1.00 87.56 290 LEU A CA 1
ATOM 2234 C C . LEU A 1 290 ? -9.757 -2.694 23.746 1.00 87.56 290 LEU A C 1
ATOM 2236 O O . LEU A 1 290 ? -9.078 -1.675 23.845 1.00 87.56 290 LEU A O 1
ATOM 2240 N N . ALA A 1 291 ? -9.400 -3.840 24.334 1.00 87.12 291 ALA A N 1
ATOM 2241 C CA . ALA A 1 291 ? -8.212 -3.980 25.179 1.00 87.12 291 ALA A CA 1
ATOM 2242 C C . ALA A 1 291 ? -6.899 -3.709 24.426 1.00 87.12 291 ALA A C 1
ATOM 2244 O O . ALA A 1 291 ? -5.863 -3.455 25.037 1.00 87.12 291 ALA A O 1
ATOM 2245 N N . ARG A 1 292 ? -6.904 -3.797 23.093 1.00 82.38 292 ARG A N 1
ATOM 2246 C CA . ARG A 1 292 ? -5.757 -3.419 22.264 1.00 82.38 292 ARG A CA 1
ATOM 2247 C C . ARG A 1 292 ? -5.750 -1.929 21.961 1.00 82.38 292 ARG A C 1
ATOM 2249 O O . ARG A 1 292 ? -4.679 -1.331 22.020 1.00 82.38 292 ARG A O 1
ATOM 2256 N N . ALA A 1 293 ? -6.906 -1.346 21.646 1.00 82.56 293 ALA A N 1
ATOM 2257 C CA . ALA A 1 293 ? -7.045 0.095 21.451 1.00 82.56 293 ALA A CA 1
ATOM 2258 C C . ALA A 1 293 ? -6.618 0.862 22.715 1.00 82.56 293 ALA A C 1
ATOM 2260 O O . ALA A 1 293 ? -5.843 1.816 22.620 1.00 82.56 293 ALA A O 1
ATOM 2261 N N . SER A 1 294 ? -6.992 0.355 23.895 1.00 84.75 294 SER A N 1
ATOM 2262 C CA . SER A 1 294 ? -6.625 0.947 25.185 1.00 84.75 294 SER A CA 1
ATOM 2263 C C . SER A 1 294 ? -5.123 0.916 25.499 1.00 84.75 294 SER A C 1
ATOM 2265 O O . SER A 1 294 ? -4.667 1.613 26.397 1.00 84.75 294 SER A O 1
ATOM 2267 N N . ARG A 1 295 ? -4.312 0.143 24.758 1.00 84.12 295 ARG A N 1
ATOM 2268 C CA . ARG A 1 295 ? -2.845 0.164 24.922 1.00 84.12 295 ARG A CA 1
ATOM 2269 C C . ARG A 1 295 ? -2.220 1.444 24.384 1.00 84.12 295 ARG A C 1
ATOM 2271 O O . ARG A 1 295 ? -1.194 1.865 24.901 1.00 84.12 295 ARG A O 1
ATOM 2278 N N . ILE A 1 296 ? -2.805 2.016 23.332 1.00 83.00 296 ILE A N 1
ATOM 2279 C CA . ILE A 1 296 ? -2.314 3.255 22.715 1.00 83.00 296 ILE A CA 1
ATOM 2280 C C . ILE A 1 296 ? -2.871 4.462 23.474 1.00 83.00 296 ILE A C 1
ATOM 2282 O O . ILE A 1 296 ? -2.139 5.410 23.750 1.00 83.00 296 ILE A O 1
ATOM 2286 N N . PHE A 1 297 ? -4.152 4.397 23.836 1.00 78.56 297 PHE A N 1
ATOM 2287 C CA . PHE A 1 297 ? -4.839 5.408 24.629 1.00 78.56 297 PHE A CA 1
ATOM 2288 C C . PHE A 1 297 ? -5.416 4.745 25.881 1.00 78.56 297 PHE A C 1
ATOM 2290 O O . PHE A 1 297 ? -6.520 4.200 25.807 1.00 78.56 297 PHE A O 1
ATOM 2297 N N . PRO A 1 298 ? -4.671 4.721 27.002 1.00 67.50 298 PRO A N 1
ATOM 2298 C CA . PRO A 1 298 ? -5.222 4.227 28.256 1.00 67.50 298 PRO A CA 1
ATOM 2299 C C . PRO A 1 298 ? -6.460 5.056 28.644 1.00 67.50 298 PRO A C 1
ATOM 2301 O O . PRO A 1 298 ? -6.484 6.253 28.343 1.00 67.50 298 PRO A O 1
ATOM 2304 N N . PRO A 1 299 ? -7.484 4.417 29.240 1.00 58.94 299 PRO A N 1
ATOM 2305 C CA . PRO A 1 299 ? -8.715 5.083 29.663 1.00 58.94 299 PRO A CA 1
ATOM 2306 C C . PRO A 1 299 ? -8.477 6.143 30.744 1.00 58.94 299 PRO A C 1
ATOM 2308 O O . PRO A 1 299 ? -7.483 6.016 31.500 1.00 58.94 299 PRO A O 1
#

Radius of gyration: 22.61 Å; chains: 1; bounding box: 64×40×58 Å

Foldseek 3Di:
DLFWAWADALVQWIWIWGPVQPRVVSCVVAQVVCCPPVFVVAWDWFWWQDDDDPDGDIDTTTTTTGHLLSVLVSLCPADQPGPHDLRSNLSNLLSVLLVVQVVVVQWAWAFDPLATFIFGLQLEPVSVVSLVVSLVSNDQSRQGYGDPDPDDRDGDRSSVRSRSNSRSNNLSVCLCPQDLPPDDFLSVLSSPRSNDPDPDGSAGPDPVCRCLNVLRNVLCVCSVPFAWAWDWDWADDDVPDPDIDIFIWIAGSHDPPFIDGLVCLVVVPQWDDGPHDIGGNSNVVVVVNVVSVCVNPPD

Secondary structure (DSSP, 8-state):
----EEEEETTTEEEEE-SSS-HHHHHHHH-GGGGSHHHHTTEEEEEEEEEETTEEEEEEEEEEEEEHHHHHHHHHTS-TT----HHHHHHHHHHHHHHHHHHTT-EEEEEETTEEEEEE---SHHHHHHHHHHHHH--GGGG-------S---PPPHHHHHHHHHHHHHHHHHTTS---TT--THHHHHHHHTT--S------SSGGGTTHHHHHHHHHHGGG--SEEEEEEEEPPPTT----EEEEEEEETTSSS-EEEHHHHHHSTTEEEETTEEEE-HHHHHHHHHHHHHHHS--

pLDDT: mean 86.55, std 9.99, range [51.28, 98.19]

Sequence (299 aa):
MRDLQATWTPDGRLFFWSPSGNLSEAVDDTLPALNRSSIAANSNKRSLAVITGAQIRRKQCKGLDVDVTDAVPILAAIPQGAFVSDSLRCWSLLAKLGLELAANQRAVPTVNDGKAAWKALVTRPQDLKRLNLLATALPPSSRAVPTKSRGAIALPTSRKTARSFLDKAIDALYRQDVYPGTTRGWVLEFAEALRKTDDEAFSPRDARFQGIPQMLASWSREAESTGLRLGMELMLPMAGSSTFTIEYRLFALDAERGEVSLDDAWQAGDFITIESREYPHPAHAALRLLARASRIFPP